Protein AF-A0AA42B384-F1 (afdb_monomer)

Solvent-accessible surface area (backbone atoms only — not comparable to full-atom values): 7802 Å² total; per-residue (Å²): 132,89,80,78,49,70,68,57,54,50,51,51,51,52,53,53,52,52,53,55,55,55,72,36,44,43,78,46,50,62,79,40,81,42,36,50,26,39,41,25,43,37,33,40,35,36,50,30,34,41,25,42,37,33,38,41,43,40,38,36,38,25,44,34,32,41,25,56,30,37,37,37,26,43,36,33,41,26,48,33,37,37,42,28,41,39,36,43,27,48,31,35,37,39,28,42,37,34,42,25,49,33,34,38,39,28,43,36,35,41,26,49,33,36,37,38,29,42,38,34,40,22,52,31,36,37,38,29,43,34,35,40,25,61,24,30,43,36,28,43,39,37,40,38,30,44,34,32,48,24,48,37,30,40,44,41,66,40,37,67,22,29,47,28,42,20,82,53,96,54,45,47,56,61,68,46,70,65,134

Organism: Papaver nudicaule (NCBI:txid74823)

pLDDT: mean 90.46, std 9.87, range [50.09, 98.69]

Nearest PDB structures (foldseek):
  3d8v-assembly1_A  TM=2.136E-01  e=5.813E+00  Mycobacterium tuberculosis

Radius of gyration: 25.22 Å; Cα contacts (8 Å, |Δi|>4): 598; chains: 1; bounding box: 53×48×78 Å

Secondary structure (DSSP, 8-state):
-----HHHHHHHHHHHHHHHHHHH--BS-SEEEEES-BS-SEEEEEEEES-SEEEEEEEES-SEEEEEEEES-SEEEEEEEES-SEEEEEEEES-SEEEEEEEES-SEEEEEEEES-SEEEEEEEES-SEEEESSEES-SEEEESSEES-SEEESSS-BSEEEEEESS--SEEEEEE--

Foldseek 3Di:
DDDDDPVNVVVVVVVVVVVVVVVQEAEEDADEEHECYEEYADYEYENYEEYAHYEEEEYEEYAEYEYQEYEEYAEYEHQEYEEYAHYEYQEYEEYADYEYQEYEEYAEYEHQEYEEYAEYEHQEYEEYADYEYQDYEEYEHYEHENYEHYEPYEEYNYADYENYEYCDPDHYHHYDHDD

Sequence (179 aa):
MAKISILSAIIFLVVSLIVVDAVNRNTGGVNVVSADNTGGVNVLGFGNTGGVNVNGFGNTGGVNALSNGNTGGVNALSNGNTGGVNVLSNGNTGGVNALSNGNTGGVNALSNGNTGGVNALSNGNTGGVNALSNGNTGGVNVLGNGNTGGVNVLGNGNTGDVNVLSDNKNGGVHVLGLP

Mean predicted aligned error: 7.96 Å

Structure (mmCIF, N/CA/C/O backbone):
data_AF-A0AA42B384-F1
#
_entry.id   AF-A0AA42B384-F1
#
loop_
_atom_site.group_PDB
_atom_site.id
_atom_site.type_symbol
_atom_site.label_atom_id
_atom_site.label_alt_id
_atom_site.label_comp_id
_atom_site.label_asym_id
_atom_site.label_entity_id
_atom_site.label_seq_id
_atom_site.pdbx_PDB_ins_code
_atom_site.Cartn_x
_atom_site.Cartn_y
_atom_site.Cartn_z
_atom_site.occupancy
_atom_site.B_iso_or_equiv
_atom_site.auth_seq_id
_atom_site.auth_comp_id
_atom_site.auth_asym_id
_atom_site.auth_atom_id
_atom_site.pdbx_PDB_model_num
ATOM 1 N N . MET A 1 1 ? 27.857 33.045 -41.832 1.00 50.09 1 MET A N 1
ATOM 2 C CA . MET A 1 1 ? 27.174 32.567 -40.608 1.00 50.09 1 MET A CA 1
ATOM 3 C C . MET A 1 1 ? 25.951 31.774 -41.031 1.00 50.09 1 MET A C 1
ATOM 5 O O . MET A 1 1 ? 25.083 32.345 -41.681 1.00 50.09 1 MET A O 1
ATOM 9 N N . ALA A 1 2 ? 25.910 30.470 -40.758 1.00 61.22 2 ALA A N 1
ATOM 10 C CA . ALA A 1 2 ? 24.745 29.651 -41.082 1.00 61.22 2 ALA A CA 1
ATOM 11 C C . ALA A 1 2 ? 23.560 30.089 -40.204 1.00 61.22 2 ALA A C 1
ATOM 13 O O . ALA A 1 2 ? 23.655 30.051 -38.979 1.00 61.22 2 ALA A O 1
ATOM 14 N N . LYS A 1 3 ? 22.463 30.548 -40.817 1.00 71.56 3 LYS A N 1
ATOM 15 C CA . LYS A 1 3 ? 21.221 30.836 -40.092 1.00 71.56 3 LYS A CA 1
ATOM 16 C C . LYS A 1 3 ? 20.519 29.508 -39.822 1.00 71.56 3 LYS A C 1
ATOM 18 O O . LYS A 1 3 ? 19.930 28.930 -40.730 1.00 71.56 3 LYS A O 1
ATOM 23 N N . ILE A 1 4 ? 20.595 29.019 -38.587 1.00 80.44 4 ILE A N 1
ATOM 24 C CA . ILE A 1 4 ? 19.732 27.926 -38.136 1.00 80.44 4 ILE A CA 1
ATOM 25 C C . ILE A 1 4 ? 18.297 28.459 -38.134 1.00 80.44 4 ILE A C 1
ATOM 27 O O . ILE A 1 4 ? 17.988 29.436 -37.453 1.00 80.44 4 ILE A O 1
ATOM 31 N N . SER A 1 5 ? 17.432 27.845 -38.942 1.00 89.69 5 SER A N 1
ATOM 32 C CA . SER A 1 5 ? 15.993 28.108 -38.887 1.00 89.69 5 SER A CA 1
ATOM 33 C C . SER A 1 5 ? 15.455 27.672 -37.526 1.00 89.69 5 SER A C 1
ATOM 35 O O . SER A 1 5 ? 15.831 26.610 -37.030 1.00 89.69 5 SER A O 1
ATOM 37 N N . ILE A 1 6 ? 14.534 28.453 -36.957 1.00 89.56 6 ILE A N 1
ATOM 38 C CA . ILE A 1 6 ? 13.823 28.115 -35.713 1.00 89.56 6 ILE A CA 1
ATOM 39 C C . ILE A 1 6 ? 13.232 26.698 -35.795 1.00 89.56 6 ILE A C 1
ATOM 41 O O . ILE A 1 6 ? 13.326 25.938 -34.838 1.00 89.56 6 ILE A O 1
ATOM 45 N N . LEU A 1 7 ? 12.717 26.299 -36.965 1.00 90.12 7 LEU A N 1
ATOM 46 C CA . LEU A 1 7 ? 12.172 24.958 -37.181 1.00 90.12 7 LEU A CA 1
ATOM 47 C C . LEU A 1 7 ? 13.239 23.859 -37.042 1.00 90.12 7 LEU A C 1
ATOM 49 O O . LEU A 1 7 ? 12.976 22.821 -36.448 1.00 90.12 7 LEU A O 1
ATOM 53 N N . SER A 1 8 ? 14.455 24.100 -37.540 1.00 90.50 8 SER A N 1
ATOM 54 C CA . SER A 1 8 ? 15.575 23.157 -37.420 1.00 90.50 8 SER A CA 1
ATOM 55 C C . SER A 1 8 ? 16.048 23.025 -35.967 1.00 90.50 8 SER A C 1
ATOM 57 O O . SER A 1 8 ? 16.273 21.913 -35.496 1.00 90.50 8 SER A O 1
ATOM 59 N N . ALA A 1 9 ? 16.102 24.135 -35.220 1.00 90.81 9 ALA A N 1
ATOM 60 C CA . ALA A 1 9 ? 16.426 24.111 -33.793 1.00 90.81 9 ALA A CA 1
ATOM 61 C C . ALA A 1 9 ? 15.382 23.336 -32.970 1.00 90.81 9 ALA A C 1
ATOM 63 O O . ALA A 1 9 ? 15.751 22.544 -32.105 1.00 90.81 9 ALA A O 1
ATOM 64 N N . ILE A 1 10 ? 14.089 23.519 -33.267 1.00 93.19 10 ILE A N 1
ATOM 65 C CA . ILE A 1 10 ? 13.000 22.787 -32.605 1.00 93.19 10 ILE A CA 1
ATOM 66 C C . ILE A 1 10 ? 13.081 21.290 -32.918 1.00 93.19 10 ILE A C 1
ATOM 68 O O . ILE A 1 10 ? 12.996 20.480 -32.002 1.00 93.19 10 ILE A O 1
ATOM 72 N N . ILE A 1 11 ? 13.286 20.907 -34.183 1.00 93.06 11 ILE A N 1
ATOM 73 C CA . ILE A 1 11 ? 13.415 19.492 -34.566 1.00 93.06 11 ILE A CA 1
ATOM 74 C C . ILE A 1 11 ? 14.607 18.852 -33.853 1.00 93.06 11 ILE A C 1
ATOM 76 O O . ILE A 1 11 ? 14.471 17.763 -33.302 1.00 93.06 11 ILE A O 1
ATOM 80 N N . PHE A 1 12 ? 15.755 19.532 -33.817 1.00 92.69 12 PHE A N 1
ATOM 81 C CA . PHE A 1 12 ? 16.942 19.018 -33.140 1.00 92.69 12 PHE A CA 1
ATOM 82 C C . PHE A 1 12 ? 16.696 18.829 -31.640 1.00 92.69 12 PHE A C 1
ATOM 84 O O . PHE A 1 12 ? 16.993 17.765 -31.107 1.00 92.69 12 PHE A O 1
ATOM 91 N N . LEU A 1 13 ? 16.076 19.815 -30.982 1.00 92.81 13 LEU A N 1
ATOM 92 C CA . LEU A 1 13 ? 15.679 19.723 -29.578 1.00 92.81 13 LEU A CA 1
ATOM 93 C C . LEU A 1 13 ? 14.767 18.509 -29.340 1.00 92.81 13 LEU A C 1
ATOM 95 O O . LEU A 1 13 ? 15.045 17.696 -28.465 1.00 92.81 13 LEU A O 1
A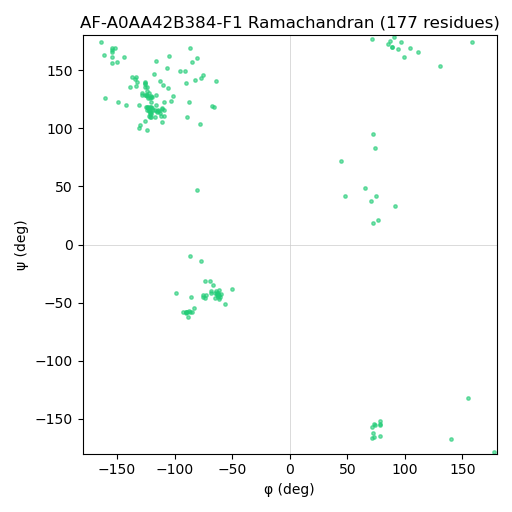TOM 99 N N . VAL A 1 14 ? 13.706 18.356 -30.138 1.00 93.00 14 VAL A N 1
ATOM 100 C CA . VAL A 1 14 ? 12.737 17.260 -29.992 1.00 93.00 14 VAL A CA 1
ATOM 101 C C . VAL A 1 14 ? 13.406 15.899 -30.182 1.00 93.00 14 VAL A C 1
ATOM 103 O O . VAL A 1 14 ? 13.218 15.009 -29.356 1.00 93.00 14 VAL A O 1
ATOM 106 N N . VAL A 1 15 ? 14.224 15.735 -31.225 1.00 90.00 15 VAL A N 1
ATOM 107 C CA . VAL A 1 15 ? 14.948 14.480 -31.478 1.00 90.00 15 VAL A CA 1
ATOM 108 C C . VAL A 1 15 ? 15.926 14.181 -30.343 1.00 90.00 15 VAL A C 1
ATOM 110 O O . VAL A 1 15 ? 15.978 13.047 -29.873 1.00 90.00 15 VAL A O 1
ATOM 113 N N . SER A 1 16 ? 16.657 15.186 -29.851 1.00 86.50 16 SER A N 1
ATOM 114 C CA . SER A 1 16 ? 17.543 15.025 -28.698 1.00 86.50 16 SER A CA 1
ATOM 115 C C . SER A 1 16 ? 16.789 14.578 -27.443 1.00 86.50 16 SER A C 1
ATOM 117 O O . SER A 1 16 ? 17.266 13.674 -26.763 1.00 86.50 16 SER A O 1
ATOM 119 N N . LEU A 1 17 ? 15.605 15.134 -27.153 1.00 83.50 17 LEU A N 1
ATOM 120 C CA . LEU A 1 17 ? 14.786 14.677 -26.023 1.00 83.50 17 LEU A CA 1
ATOM 121 C C . LEU A 1 17 ? 14.322 13.223 -26.190 1.00 83.50 17 LEU A C 1
ATOM 123 O O . LEU A 1 17 ? 14.411 12.450 -25.240 1.00 83.50 17 LEU A O 1
ATOM 127 N N . ILE A 1 18 ? 13.865 12.837 -27.385 1.00 80.50 18 ILE A N 1
ATOM 128 C CA . ILE A 1 18 ? 13.393 11.468 -27.662 1.00 80.50 18 ILE A CA 1
ATOM 129 C C . ILE A 1 18 ? 14.522 10.448 -27.476 1.00 80.50 18 ILE A C 1
ATOM 131 O O . ILE A 1 18 ? 14.317 9.397 -26.874 1.00 80.50 18 ILE A O 1
ATOM 135 N N . VAL A 1 19 ? 15.722 10.750 -27.975 1.00 78.06 19 VAL A N 1
ATOM 136 C CA . VAL A 1 19 ? 16.875 9.847 -27.844 1.00 78.06 19 VAL A CA 1
ATOM 137 C C . VAL A 1 19 ? 17.281 9.685 -26.379 1.00 78.06 19 VAL A C 1
ATOM 139 O O . VAL A 1 19 ? 17.557 8.568 -25.950 1.00 78.06 19 VAL A O 1
ATOM 142 N N . VAL A 1 20 ? 17.279 10.769 -25.596 1.00 75.06 20 VAL A N 1
ATOM 143 C CA . VAL A 1 20 ? 17.571 10.708 -24.154 1.00 75.06 20 VAL A CA 1
ATOM 144 C C . VAL A 1 20 ? 16.550 9.836 -23.415 1.00 75.06 20 VAL A C 1
ATOM 146 O O . VAL A 1 20 ? 16.940 8.999 -22.605 1.00 75.06 20 VAL A O 1
ATOM 149 N N . ASP A 1 21 ? 15.261 9.980 -23.721 1.00 70.94 21 ASP A N 1
ATOM 150 C CA . ASP A 1 21 ? 14.191 9.172 -23.124 1.00 70.94 21 ASP A CA 1
ATOM 151 C C . ASP A 1 21 ? 14.328 7.672 -23.457 1.00 70.94 21 ASP A C 1
ATOM 153 O O . ASP A 1 21 ? 14.210 6.818 -22.577 1.00 70.94 21 ASP A O 1
ATOM 157 N N . ALA A 1 22 ? 14.679 7.343 -24.705 1.00 65.75 22 ALA A N 1
ATOM 158 C CA . ALA A 1 22 ? 14.879 5.962 -25.146 1.00 65.75 22 ALA A CA 1
ATOM 159 C C . ALA A 1 22 ? 16.094 5.281 -24.493 1.00 65.75 22 ALA A C 1
ATOM 161 O O . ALA A 1 22 ? 16.040 4.087 -24.214 1.00 65.75 22 ALA A O 1
ATOM 162 N N . VAL A 1 23 ? 17.177 6.019 -24.227 1.00 69.69 23 VAL A N 1
ATOM 163 C CA . VAL A 1 23 ? 18.365 5.483 -23.534 1.00 69.69 23 VAL A CA 1
ATOM 164 C C . VAL A 1 23 ? 18.068 5.184 -22.065 1.00 69.69 23 VAL A C 1
ATOM 166 O O . VAL A 1 23 ? 18.637 4.252 -21.502 1.00 69.69 23 VAL A O 1
ATOM 169 N N . ASN A 1 24 ? 17.163 5.945 -21.450 1.00 70.00 24 ASN A N 1
ATOM 170 C CA . ASN A 1 24 ? 16.792 5.719 -20.061 1.00 70.00 24 ASN A CA 1
ATOM 171 C C . ASN A 1 24 ? 15.923 4.467 -19.895 1.00 70.00 24 ASN A C 1
ATOM 173 O O . ASN A 1 24 ? 16.058 3.804 -18.878 1.00 70.00 24 ASN A O 1
ATOM 177 N N . ARG A 1 25 ? 15.091 4.078 -20.867 1.00 71.31 25 ARG A N 1
ATOM 178 C CA . ARG A 1 25 ? 14.188 2.920 -20.738 1.00 71.31 25 ARG A CA 1
ATOM 179 C C . ARG A 1 25 ? 14.843 1.601 -21.152 1.00 71.31 25 ARG A C 1
ATOM 181 O O . ARG A 1 25 ? 15.188 1.422 -22.314 1.00 71.31 25 ARG A O 1
ATOM 188 N N . ASN A 1 26 ? 14.882 0.613 -20.253 1.00 76.38 26 ASN A N 1
ATOM 189 C CA . ASN A 1 26 ? 15.184 -0.778 -20.627 1.00 76.38 26 ASN A CA 1
ATOM 190 C C . ASN A 1 26 ? 13.955 -1.681 -20.503 1.00 76.38 26 ASN A C 1
ATOM 192 O O . ASN A 1 26 ? 13.217 -1.619 -19.521 1.00 76.38 26 ASN A O 1
ATOM 196 N N . THR A 1 27 ? 13.761 -2.554 -21.495 1.00 80.44 27 THR A N 1
ATOM 197 C CA . THR A 1 27 ? 12.722 -3.596 -21.481 1.00 80.44 27 THR A CA 1
ATOM 198 C C . THR A 1 27 ? 13.386 -4.963 -21.367 1.00 80.44 27 THR A C 1
ATOM 200 O O . THR A 1 27 ? 13.963 -5.463 -22.332 1.00 80.44 27 THR A O 1
ATOM 203 N N . GLY A 1 28 ? 13.310 -5.576 -20.187 1.00 70.75 28 GLY A N 1
ATOM 204 C CA . GLY A 1 28 ? 14.025 -6.816 -19.890 1.00 70.75 28 GLY A CA 1
ATOM 205 C C . GLY A 1 28 ? 15.543 -6.632 -19.737 1.00 70.75 28 GLY A C 1
ATOM 206 O O . GLY A 1 28 ? 16.087 -5.541 -19.867 1.00 70.75 28 GLY A O 1
ATOM 207 N N . GLY A 1 29 ? 16.229 -7.724 -19.398 1.00 84.56 29 GLY A N 1
ATOM 208 C CA . GLY A 1 29 ? 17.666 -7.735 -19.107 1.00 84.56 29 GLY A CA 1
ATOM 209 C C . GLY A 1 29 ? 17.981 -8.447 -17.794 1.00 84.56 29 GLY A C 1
ATOM 210 O O . GLY A 1 29 ? 17.138 -8.551 -16.905 1.00 84.56 29 GLY A O 1
ATOM 211 N N . VAL A 1 30 ? 19.191 -8.995 -17.679 1.00 89.06 30 VAL A N 1
ATOM 212 C CA . VAL A 1 30 ? 19.587 -9.748 -16.477 1.00 89.06 30 VAL A CA 1
ATOM 213 C C . VAL A 1 30 ? 20.123 -8.820 -15.393 1.00 89.06 30 VAL A C 1
ATOM 215 O O . VAL A 1 30 ? 19.710 -8.950 -14.251 1.00 89.06 30 VAL A O 1
ATOM 218 N N . ASN A 1 31 ? 20.994 -7.875 -15.749 1.00 89.75 31 ASN A N 1
ATOM 219 C CA . ASN A 1 31 ? 21.583 -6.902 -14.831 1.00 89.75 31 ASN A CA 1
ATOM 220 C C . ASN A 1 31 ? 21.429 -5.515 -15.447 1.00 89.75 31 ASN A C 1
ATOM 222 O O . ASN A 1 31 ? 22.167 -5.159 -16.365 1.00 89.75 31 ASN A O 1
ATOM 226 N N . VAL A 1 32 ? 20.434 -4.774 -14.980 1.00 87.19 32 VAL A N 1
ATOM 227 C CA . VAL A 1 32 ? 20.042 -3.487 -15.551 1.00 87.19 32 VAL A CA 1
ATOM 228 C C . VAL A 1 32 ? 20.277 -2.397 -14.519 1.00 87.19 32 VAL A C 1
ATOM 230 O O . VAL A 1 32 ? 19.819 -2.509 -13.383 1.00 87.19 32 VAL A O 1
ATOM 233 N N . VAL A 1 33 ? 20.983 -1.342 -14.925 1.00 88.62 33 VAL A N 1
ATOM 234 C CA . VAL A 1 33 ? 21.170 -0.123 -14.132 1.00 88.62 33 VAL A CA 1
ATOM 235 C C . VAL A 1 33 ? 20.681 1.050 -14.970 1.00 88.62 33 VAL A C 1
ATOM 237 O O . VAL A 1 33 ? 21.387 1.494 -15.871 1.00 88.62 33 VAL A O 1
ATOM 240 N N . SER A 1 34 ? 19.450 1.497 -14.726 1.00 83.94 34 SER A N 1
ATOM 241 C CA . SER A 1 34 ? 18.809 2.564 -15.508 1.00 83.94 34 SER A CA 1
ATOM 242 C C . SER A 1 34 ? 17.588 3.138 -14.793 1.00 83.94 34 SER A C 1
ATOM 244 O O . SER A 1 34 ? 17.170 2.606 -13.769 1.00 83.94 34 SER A O 1
ATOM 246 N N . ALA A 1 35 ? 16.986 4.193 -15.332 1.00 87.50 35 ALA A N 1
ATOM 247 C CA . ALA A 1 35 ? 15.656 4.644 -14.921 1.00 87.50 35 ALA A CA 1
ATOM 248 C C . ALA A 1 35 ? 14.547 3.903 -15.697 1.00 87.50 35 ALA A C 1
ATOM 250 O O . ALA A 1 35 ? 14.827 3.188 -16.647 1.00 87.50 35 ALA A O 1
ATOM 251 N N . ASP A 1 36 ? 13.292 4.044 -15.280 1.00 88.88 36 ASP A N 1
ATOM 252 C CA . ASP A 1 36 ? 12.087 3.691 -16.041 1.00 88.88 36 ASP A CA 1
ATOM 253 C C . ASP A 1 36 ? 12.112 2.294 -16.695 1.00 88.88 36 ASP A C 1
ATOM 255 O O . ASP A 1 36 ? 11.713 2.103 -17.850 1.00 88.88 36 ASP A O 1
ATOM 259 N N . ASN A 1 37 ? 12.609 1.297 -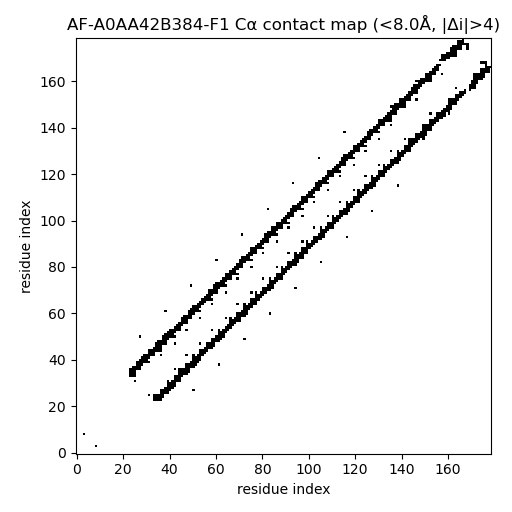15.959 1.00 87.69 37 ASN A N 1
ATOM 260 C CA . ASN A 1 37 ? 12.757 -0.064 -16.469 1.00 87.69 37 ASN A CA 1
ATOM 261 C C . ASN A 1 37 ? 11.418 -0.802 -16.493 1.00 87.69 37 ASN A C 1
ATOM 263 O O . ASN A 1 37 ? 10.617 -0.689 -15.567 1.00 87.69 37 ASN A O 1
ATOM 267 N N . THR A 1 38 ? 11.209 -1.633 -17.513 1.00 91.38 38 THR A N 1
ATOM 268 C CA . THR A 1 38 ? 10.079 -2.566 -17.596 1.00 91.38 38 THR A CA 1
ATOM 269 C C . THR A 1 38 ? 10.591 -4.007 -17.611 1.00 91.38 38 THR A C 1
ATOM 271 O O . THR A 1 38 ? 11.173 -4.469 -18.593 1.00 91.38 38 THR A O 1
ATOM 274 N N . GLY A 1 39 ? 10.359 -4.745 -16.526 1.00 88.06 39 GLY A N 1
ATOM 275 C CA . GLY A 1 39 ? 10.830 -6.118 -16.346 1.00 88.06 39 GLY A CA 1
ATOM 276 C C . GLY A 1 39 ? 12.335 -6.226 -16.073 1.00 88.06 39 GLY A C 1
ATOM 277 O O . GLY A 1 39 ? 12.998 -5.249 -15.748 1.00 88.06 39 GLY A O 1
ATOM 278 N N . GLY A 1 40 ? 12.870 -7.442 -16.200 1.00 90.19 40 GLY A N 1
ATOM 279 C CA . GLY A 1 40 ? 14.275 -7.763 -15.922 1.00 90.19 40 GLY A CA 1
ATOM 280 C C . GLY A 1 40 ? 14.466 -8.654 -14.692 1.00 90.19 40 GLY A C 1
ATOM 281 O O . GLY A 1 40 ? 13.540 -8.867 -13.909 1.00 90.19 40 GLY A O 1
ATOM 282 N N . VAL A 1 41 ? 15.658 -9.232 -14.546 1.00 92.75 41 VAL A N 1
ATOM 283 C CA . VAL A 1 41 ? 15.967 -10.144 -13.432 1.00 92.75 41 VAL A CA 1
ATOM 284 C C . VAL A 1 41 ? 16.519 -9.372 -12.241 1.00 92.75 41 VAL A C 1
ATOM 286 O O . VAL A 1 41 ? 15.912 -9.420 -11.181 1.00 92.75 41 VAL A O 1
ATOM 289 N N . ASN A 1 42 ? 17.616 -8.634 -12.413 1.00 92.38 42 ASN A N 1
ATOM 290 C CA . ASN A 1 42 ? 18.207 -7.774 -11.391 1.00 92.38 42 ASN A CA 1
ATOM 291 C C . ASN A 1 42 ? 18.224 -6.339 -11.910 1.00 92.38 42 ASN A C 1
ATOM 293 O O . ASN A 1 42 ? 18.968 -6.010 -12.836 1.00 92.38 42 ASN A O 1
ATOM 297 N N . VAL A 1 43 ? 17.387 -5.495 -11.322 1.00 92.44 43 VAL A N 1
ATOM 298 C CA . VAL A 1 43 ? 17.177 -4.120 -11.769 1.00 92.44 43 VAL A CA 1
ATOM 299 C C . VAL A 1 43 ? 17.523 -3.169 -10.633 1.00 92.44 43 VAL A C 1
ATOM 301 O O . VAL A 1 43 ? 17.004 -3.298 -9.526 1.00 92.44 43 VAL A O 1
ATOM 304 N N . LEU A 1 44 ? 18.399 -2.213 -10.921 1.00 91.75 44 LEU A N 1
ATOM 305 C CA . LEU A 1 44 ? 18.787 -1.120 -10.038 1.00 91.75 44 LEU A CA 1
ATOM 306 C C . LEU A 1 44 ? 18.407 0.198 -10.710 1.00 91.75 44 LEU A C 1
ATOM 308 O O . LEU A 1 44 ? 18.929 0.518 -11.777 1.00 91.75 44 LEU A O 1
ATOM 312 N N . GLY A 1 45 ? 17.481 0.953 -10.120 1.00 88.94 45 GLY A N 1
ATOM 313 C CA . GLY A 1 45 ? 16.903 2.077 -10.851 1.00 88.94 45 GLY A CA 1
ATOM 314 C C . GLY A 1 45 ? 15.814 2.870 -10.153 1.00 88.94 45 GLY A C 1
ATOM 315 O O . GLY A 1 45 ? 15.409 2.579 -9.033 1.00 88.94 45 GLY A O 1
ATOM 316 N N . PHE A 1 46 ? 15.295 3.861 -10.861 1.00 89.44 46 PHE A N 1
ATOM 317 C CA . PHE A 1 46 ? 14.167 4.687 -10.431 1.00 89.44 46 PHE A CA 1
ATOM 318 C C . PHE A 1 46 ? 12.979 4.394 -11.345 1.00 89.44 46 PHE A C 1
ATOM 320 O O . PHE A 1 46 ? 13.190 4.234 -12.541 1.00 89.44 46 PHE A O 1
ATOM 327 N N . GLY A 1 47 ? 11.755 4.334 -10.818 1.00 89.12 47 GLY A N 1
ATOM 328 C CA . GLY A 1 47 ? 10.554 4.198 -11.653 1.00 89.12 47 GLY A CA 1
ATOM 329 C C . GLY A 1 47 ? 10.400 2.829 -12.325 1.00 89.12 47 GLY A C 1
ATOM 330 O O . GLY A 1 47 ? 9.973 2.742 -13.473 1.00 89.12 47 GLY A O 1
ATOM 331 N N . ASN A 1 48 ? 10.763 1.741 -11.646 1.00 92.00 48 ASN A N 1
ATOM 332 C CA . ASN A 1 48 ? 10.755 0.410 -12.259 1.00 92.00 48 ASN A CA 1
ATOM 333 C C . ASN A 1 48 ? 9.353 -0.218 -12.248 1.00 92.00 48 ASN A C 1
ATOM 335 O O . ASN A 1 48 ? 8.633 -0.142 -11.252 1.00 92.00 48 ASN A O 1
ATOM 339 N N . THR A 1 49 ? 8.991 -0.916 -13.323 1.00 93.81 49 THR A N 1
ATOM 340 C CA . THR A 1 49 ? 7.740 -1.675 -13.447 1.00 93.81 49 THR A CA 1
ATOM 341 C C . THR A 1 49 ? 8.028 -3.155 -13.699 1.00 93.81 49 THR A C 1
ATOM 343 O O . THR A 1 49 ? 8.595 -3.526 -14.723 1.00 93.81 49 THR A O 1
ATOM 346 N N . GLY A 1 50 ? 7.595 -4.030 -12.793 1.00 90.81 50 GLY A N 1
ATOM 347 C CA . GLY A 1 50 ? 7.824 -5.472 -12.865 1.00 90.81 50 GLY A CA 1
ATOM 348 C C . GLY A 1 50 ? 9.278 -5.875 -12.601 1.00 90.81 50 GLY A C 1
ATOM 349 O O . GLY A 1 50 ? 10.082 -5.085 -12.125 1.00 90.81 50 GLY A O 1
ATOM 350 N N . GLY A 1 51 ? 9.611 -7.127 -12.917 1.00 92.44 51 GLY A N 1
ATOM 351 C CA . GLY A 1 51 ? 10.943 -7.704 -12.707 1.00 92.44 51 GLY A CA 1
ATOM 352 C C . GLY A 1 51 ? 11.018 -8.669 -11.522 1.00 92.44 51 GLY A C 1
ATOM 353 O O . GLY A 1 51 ? 10.071 -8.805 -10.745 1.00 92.44 51 GLY A O 1
ATOM 354 N N . VAL A 1 52 ? 12.127 -9.402 -11.415 1.00 95.94 52 VAL A N 1
ATOM 355 C CA . VAL A 1 52 ? 12.302 -10.427 -10.371 1.00 95.94 52 VAL A CA 1
ATOM 356 C C . VAL A 1 52 ? 12.873 -9.813 -9.095 1.00 95.94 52 VAL A C 1
ATOM 358 O O . VAL A 1 52 ? 12.232 -9.892 -8.056 1.00 95.94 52 VAL A O 1
ATOM 361 N N . ASN A 1 53 ? 14.036 -9.169 -9.174 1.00 95.50 53 ASN A N 1
ATOM 362 C CA . ASN A 1 53 ? 14.703 -8.486 -8.070 1.00 95.50 53 ASN A CA 1
ATOM 363 C C . ASN A 1 53 ? 14.901 -7.019 -8.447 1.00 95.50 53 ASN A C 1
ATOM 365 O O . ASN A 1 53 ? 15.711 -6.695 -9.317 1.00 95.50 53 ASN A O 1
ATOM 369 N N . VAL A 1 54 ? 14.161 -6.134 -7.792 1.00 94.81 54 VAL A N 1
ATOM 370 C CA . VAL A 1 54 ? 14.138 -4.709 -8.112 1.00 94.81 54 VAL A CA 1
ATOM 371 C C . VAL A 1 54 ? 14.577 -3.916 -6.894 1.00 94.81 54 VAL A C 1
ATOM 373 O O . VAL A 1 54 ? 13.972 -4.014 -5.828 1.00 94.81 54 VAL A O 1
ATOM 376 N N . ASN A 1 55 ? 15.621 -3.112 -7.052 1.00 94.44 55 ASN A N 1
ATOM 377 C CA . ASN A 1 55 ? 16.109 -2.206 -6.024 1.00 94.44 55 ASN A CA 1
ATOM 378 C C . ASN A 1 55 ? 16.087 -0.764 -6.538 1.00 94.44 55 ASN A C 1
ATOM 380 O O . ASN A 1 55 ? 16.679 -0.455 -7.572 1.00 94.44 55 ASN A O 1
ATOM 384 N N . GLY A 1 56 ? 15.440 0.128 -5.793 1.00 90.19 56 GLY A N 1
ATOM 385 C CA . GLY A 1 56 ? 15.636 1.560 -5.972 1.00 90.19 56 GLY A CA 1
ATOM 386 C C . GLY A 1 56 ? 14.458 2.404 -5.519 1.00 90.19 56 GLY A C 1
ATOM 387 O O . GLY A 1 56 ? 13.987 2.257 -4.397 1.00 90.19 56 GLY A O 1
ATOM 388 N N . PHE A 1 57 ? 14.005 3.355 -6.329 1.00 90.19 57 PHE A N 1
ATOM 389 C CA . PHE A 1 57 ? 13.038 4.357 -5.869 1.00 90.19 57 PHE A CA 1
ATOM 390 C C . PHE A 1 57 ? 11.800 4.378 -6.752 1.00 90.19 57 PHE A C 1
ATOM 392 O O . PHE A 1 57 ? 11.885 4.714 -7.930 1.00 90.19 57 PHE A O 1
ATOM 399 N N . GLY A 1 58 ? 10.648 4.075 -6.152 1.00 88.06 58 GLY A N 1
ATOM 400 C CA . GLY A 1 58 ? 9.381 4.014 -6.871 1.00 88.06 58 GLY A CA 1
ATOM 401 C C . GLY A 1 58 ? 9.329 2.779 -7.760 1.00 88.06 58 GLY A C 1
ATOM 402 O O . GLY A 1 58 ? 9.809 2.804 -8.888 1.00 88.06 58 GLY A O 1
ATOM 403 N N . ASN A 1 59 ? 8.737 1.707 -7.243 1.00 92.88 59 ASN A N 1
ATOM 404 C CA . ASN A 1 59 ? 8.546 0.465 -7.981 1.00 92.88 59 ASN A CA 1
ATOM 405 C C . ASN A 1 59 ? 7.054 0.147 -8.129 1.00 92.88 59 ASN A C 1
ATOM 407 O O . ASN A 1 59 ? 6.252 0.440 -7.241 1.00 92.88 59 ASN A O 1
ATOM 411 N N . THR A 1 60 ? 6.686 -0.472 -9.247 1.00 95.75 60 THR A N 1
ATOM 412 C CA . THR A 1 60 ? 5.342 -1.006 -9.487 1.00 95.75 60 THR A CA 1
ATOM 413 C C . THR A 1 60 ? 5.435 -2.486 -9.836 1.00 95.75 60 THR A C 1
ATOM 415 O O . THR A 1 60 ? 5.973 -2.856 -10.875 1.00 95.75 60 THR A O 1
ATOM 418 N N . GLY A 1 61 ? 4.881 -3.353 -8.997 1.00 91.12 61 GLY A N 1
ATOM 419 C CA . GLY A 1 61 ? 4.892 -4.798 -9.187 1.00 91.12 61 GLY A CA 1
ATOM 420 C C . GLY A 1 61 ? 6.250 -5.445 -8.906 1.00 91.12 61 GLY A C 1
ATOM 421 O O . GLY A 1 61 ? 7.064 -4.937 -8.144 1.00 91.12 61 GLY A O 1
ATOM 422 N N . GLY A 1 62 ? 6.473 -6.601 -9.529 1.00 92.50 62 GLY A N 1
ATOM 423 C CA . GLY A 1 62 ? 7.686 -7.400 -9.364 1.00 92.50 62 GLY A CA 1
ATOM 424 C C . GLY A 1 62 ? 7.578 -8.487 -8.293 1.00 92.50 62 GLY A C 1
ATOM 425 O O . GLY A 1 62 ? 6.607 -8.556 -7.535 1.00 92.50 62 GLY A O 1
ATOM 426 N N . VAL A 1 63 ? 8.559 -9.391 -8.278 1.00 97.38 63 VAL A N 1
ATOM 427 C CA . VAL A 1 63 ? 8.585 -10.515 -7.329 1.00 97.38 63 VAL A CA 1
ATOM 428 C C . VAL A 1 63 ? 9.176 -10.071 -5.994 1.00 97.38 63 VAL A C 1
ATOM 430 O O . VAL A 1 63 ? 8.511 -10.197 -4.973 1.00 97.38 63 VAL A O 1
ATOM 433 N N . ASN A 1 64 ? 10.381 -9.506 -6.005 1.00 97.31 64 ASN A N 1
ATOM 434 C CA . ASN A 1 64 ? 11.064 -8.961 -4.839 1.00 97.31 64 ASN A CA 1
ATOM 435 C C . ASN A 1 64 ? 11.415 -7.495 -5.103 1.00 97.31 64 ASN A C 1
ATOM 437 O O . ASN A 1 64 ? 12.204 -7.198 -6.002 1.00 97.31 64 ASN A O 1
ATOM 441 N N . ALA A 1 65 ? 10.855 -6.587 -4.309 1.00 96.19 65 ALA A N 1
ATOM 442 C CA . ALA A 1 65 ? 11.096 -5.155 -4.419 1.00 96.19 65 ALA A CA 1
ATOM 443 C C . ALA A 1 65 ? 11.685 -4.597 -3.118 1.00 96.19 65 ALA A C 1
ATOM 445 O O . ALA A 1 65 ? 11.118 -4.777 -2.040 1.00 96.19 65 ALA A O 1
ATOM 446 N N . LEU A 1 66 ? 12.800 -3.877 -3.235 1.00 96.56 66 LEU A N 1
ATOM 447 C CA . LEU A 1 66 ? 13.364 -3.037 -2.184 1.00 96.56 66 LEU A CA 1
ATOM 448 C C . LEU A 1 66 ? 13.317 -1.584 -2.652 1.00 96.56 66 LEU A C 1
ATOM 450 O O . LEU A 1 66 ? 13.974 -1.230 -3.632 1.00 96.56 66 LEU A O 1
ATOM 454 N N . SER A 1 67 ? 12.531 -0.737 -1.985 1.00 94.56 67 SER A N 1
ATOM 455 C CA . SER A 1 67 ? 12.417 0.659 -2.418 1.00 94.56 67 SER A CA 1
ATOM 456 C C . SER A 1 67 ? 11.876 1.634 -1.402 1.00 94.56 67 SER A C 1
ATOM 458 O O . SER A 1 67 ? 11.175 1.251 -0.485 1.00 94.56 67 SER A O 1
ATOM 460 N N . ASN A 1 68 ? 12.077 2.932 -1.619 1.00 95.00 68 ASN A N 1
ATOM 461 C CA . ASN A 1 68 ? 11.405 3.936 -0.793 1.00 95.00 68 ASN A CA 1
ATOM 462 C C . ASN A 1 68 ? 9.865 3.869 -0.910 1.00 95.00 68 ASN A C 1
ATOM 464 O O . ASN A 1 68 ? 9.160 3.994 0.087 1.00 95.00 68 ASN A O 1
ATOM 468 N N . GLY A 1 69 ? 9.347 3.630 -2.117 1.00 95.19 69 GLY A N 1
ATOM 469 C CA . GLY A 1 69 ? 7.916 3.527 -2.393 1.00 95.19 69 GLY A CA 1
ATOM 470 C C . GLY A 1 69 ? 7.622 2.390 -3.362 1.00 95.19 69 GLY A C 1
ATOM 471 O O . GLY A 1 69 ? 8.331 2.261 -4.362 1.00 95.19 69 GLY A O 1
ATOM 472 N N . ASN A 1 70 ? 6.593 1.596 -3.077 1.00 96.88 70 ASN A N 1
ATOM 473 C CA . ASN A 1 70 ? 6.205 0.461 -3.905 1.00 96.88 70 ASN A CA 1
ATOM 474 C C . ASN A 1 70 ? 4.681 0.366 -4.102 1.00 96.88 70 ASN A C 1
ATOM 476 O O . ASN A 1 70 ? 3.899 0.666 -3.199 1.00 96.88 70 ASN A O 1
ATOM 480 N N . THR A 1 71 ? 4.260 -0.059 -5.292 1.00 97.75 71 THR A N 1
ATOM 481 C CA . THR A 1 71 ? 2.860 -0.353 -5.622 1.00 97.75 71 THR A CA 1
ATOM 482 C C . THR A 1 71 ? 2.743 -1.797 -6.102 1.00 97.75 71 THR A C 1
ATOM 484 O O . THR A 1 71 ? 3.197 -2.130 -7.191 1.00 97.75 71 THR A O 1
ATOM 487 N N . GLY A 1 72 ? 2.108 -2.670 -5.324 1.00 93.44 72 GLY A N 1
ATOM 488 C CA . GLY A 1 72 ? 1.890 -4.076 -5.670 1.00 93.44 72 GLY A CA 1
ATOM 489 C C . GLY A 1 72 ? 3.116 -4.973 -5.462 1.00 93.44 72 GLY A C 1
ATOM 490 O O . GLY A 1 72 ? 3.972 -4.701 -4.634 1.00 93.44 72 GLY A O 1
ATOM 491 N N . GLY A 1 73 ? 3.188 -6.076 -6.204 1.00 94.38 73 GLY A N 1
ATOM 492 C CA . GLY A 1 73 ? 4.290 -7.041 -6.114 1.00 94.38 73 GLY A CA 1
ATOM 493 C C . GLY A 1 73 ? 4.077 -8.152 -5.082 1.00 94.38 73 GLY A C 1
ATOM 494 O O . GLY A 1 73 ? 3.113 -8.144 -4.312 1.00 94.38 73 GLY A O 1
ATOM 495 N N . VAL A 1 74 ? 4.951 -9.160 -5.119 1.00 98.12 74 VAL A N 1
ATOM 496 C CA . VAL A 1 74 ? 4.821 -10.350 -4.262 1.00 98.12 74 VAL A CA 1
ATOM 497 C C . VAL A 1 74 ? 5.449 -10.104 -2.894 1.00 98.12 74 VAL A C 1
ATOM 499 O O . VAL A 1 74 ? 4.744 -10.173 -1.895 1.00 98.12 74 VAL A O 1
ATOM 502 N N . ASN A 1 75 ? 6.737 -9.770 -2.846 1.00 98.12 75 ASN A N 1
ATOM 503 C CA . ASN A 1 75 ? 7.465 -9.435 -1.627 1.00 98.12 75 ASN A CA 1
ATOM 504 C C . ASN A 1 75 ? 7.998 -8.004 -1.736 1.00 98.12 75 ASN A C 1
ATOM 506 O O . ASN A 1 75 ? 8.818 -7.711 -2.608 1.00 98.12 75 ASN A O 1
ATOM 510 N N . ALA A 1 76 ? 7.552 -7.121 -0.848 1.00 97.38 76 ALA A N 1
ATOM 511 C CA . ALA A 1 76 ? 7.939 -5.717 -0.853 1.00 97.38 76 ALA A CA 1
ATOM 512 C C . ALA A 1 76 ? 8.534 -5.304 0.494 1.00 97.38 76 ALA A C 1
ATOM 514 O O . ALA A 1 76 ? 7.902 -5.468 1.537 1.00 97.38 76 ALA A O 1
ATOM 515 N N . LEU A 1 77 ? 9.725 -4.710 0.452 1.00 97.88 77 LEU A N 1
ATOM 516 C CA . LEU A 1 77 ? 10.334 -3.995 1.566 1.00 97.88 77 LEU A CA 1
ATOM 517 C C . LEU A 1 77 ? 10.432 -2.514 1.198 1.00 97.88 77 LEU A C 1
ATOM 519 O O . LEU A 1 77 ? 11.132 -2.150 0.249 1.00 97.88 77 LEU A O 1
ATOM 523 N N . SER A 1 78 ? 9.705 -1.654 1.916 1.00 96.81 78 SER A N 1
ATOM 524 C CA . SER A 1 78 ? 9.665 -0.231 1.566 1.00 96.81 78 SER A CA 1
ATOM 525 C C . SER A 1 78 ? 9.341 0.725 2.701 1.00 96.81 78 SER A C 1
ATOM 527 O O . SER A 1 78 ? 8.891 0.312 3.757 1.00 96.81 78 SER A O 1
ATOM 529 N N . ASN A 1 79 ? 9.533 2.030 2.502 1.00 97.62 79 ASN A N 1
ATOM 530 C CA . ASN A 1 79 ? 9.021 3.003 3.469 1.00 97.62 79 ASN A CA 1
ATOM 531 C C . ASN A 1 79 ? 7.501 3.156 3.327 1.00 97.62 79 ASN A C 1
ATOM 533 O O . ASN A 1 79 ? 6.791 3.113 4.329 1.00 97.62 79 ASN A O 1
ATOM 537 N N . GLY A 1 80 ? 6.998 3.280 2.098 1.00 97.50 80 GLY A N 1
ATOM 538 C CA . GLY A 1 80 ? 5.568 3.326 1.798 1.00 97.50 80 GLY A CA 1
ATOM 539 C C . GLY A 1 80 ? 5.168 2.278 0.767 1.00 97.50 80 GLY A C 1
ATOM 540 O O . GLY A 1 80 ? 5.829 2.140 -0.262 1.00 97.50 80 GLY A O 1
ATOM 541 N N . ASN A 1 81 ? 4.062 1.581 1.012 1.00 98.31 81 ASN A N 1
ATOM 542 C CA . ASN A 1 81 ? 3.559 0.568 0.096 1.00 98.31 81 ASN A CA 1
ATOM 543 C C . ASN A 1 81 ? 2.049 0.680 -0.151 1.00 98.31 81 ASN A C 1
ATOM 545 O O . ASN A 1 81 ? 1.279 0.968 0.765 1.00 98.31 81 ASN A O 1
ATOM 549 N N . THR A 1 82 ? 1.632 0.417 -1.389 1.00 98.44 82 THR A N 1
ATOM 550 C CA . THR A 1 82 ? 0.221 0.273 -1.775 1.00 98.44 82 THR A CA 1
ATOM 551 C C . THR A 1 82 ? -0.008 -1.110 -2.385 1.00 98.44 82 THR A C 1
ATOM 553 O O . THR A 1 82 ? 0.498 -1.401 -3.464 1.00 98.44 82 THR A O 1
ATOM 556 N N . GLY A 1 83 ? -0.795 -1.967 -1.735 1.00 96.06 83 GLY A N 1
ATOM 557 C CA . GLY A 1 83 ? -1.133 -3.312 -2.217 1.00 96.06 83 GLY A CA 1
ATOM 558 C C . GLY A 1 83 ? -0.035 -4.359 -1.994 1.00 96.06 83 GLY A C 1
ATOM 559 O O . GLY A 1 83 ? 0.780 -4.240 -1.096 1.00 96.06 83 GLY A O 1
ATOM 560 N N . GLY A 1 84 ? -0.013 -5.414 -2.806 1.00 97.00 84 GLY A N 1
ATOM 561 C CA . GLY A 1 84 ? 0.998 -6.477 -2.719 1.00 97.00 84 GLY A CA 1
ATOM 562 C C . GLY A 1 84 ? 0.639 -7.629 -1.775 1.00 97.00 84 GLY A C 1
ATOM 563 O O . GLY A 1 84 ? -0.366 -7.587 -1.062 1.00 97.00 84 GLY A O 1
ATOM 564 N N . VAL A 1 85 ? 1.426 -8.707 -1.834 1.00 98.56 85 VAL A N 1
ATOM 565 C CA . VAL A 1 85 ? 1.109 -9.960 -1.126 1.00 98.56 85 VAL A CA 1
ATOM 566 C C . VAL A 1 85 ? 1.757 -10.010 0.254 1.00 98.56 85 VAL A C 1
ATOM 568 O O . VAL A 1 85 ? 1.038 -10.119 1.239 1.00 98.56 85 VAL A O 1
ATOM 571 N N . ASN A 1 86 ? 3.082 -9.898 0.338 1.00 98.50 86 ASN A N 1
ATOM 572 C CA . ASN A 1 86 ? 3.843 -9.876 1.585 1.00 98.50 86 ASN A CA 1
ATOM 573 C C . ASN A 1 86 ? 4.613 -8.561 1.677 1.00 98.50 86 ASN A C 1
ATOM 575 O O . ASN A 1 86 ? 5.538 -8.309 0.902 1.00 98.50 86 ASN A O 1
ATOM 579 N N . VAL A 1 87 ? 4.225 -7.721 2.626 1.00 98.44 87 VAL A N 1
ATOM 580 C CA . VAL A 1 87 ? 4.719 -6.352 2.734 1.00 98.44 87 VAL A CA 1
ATOM 581 C C . VAL A 1 87 ? 5.350 -6.138 4.096 1.00 98.44 87 VAL A C 1
ATOM 583 O O . VAL A 1 87 ? 4.727 -6.396 5.125 1.00 98.44 87 VAL A O 1
ATOM 586 N N . LEU A 1 88 ? 6.560 -5.592 4.088 1.00 98.50 88 LEU A N 1
ATOM 587 C CA . LEU A 1 88 ? 7.183 -4.973 5.245 1.00 98.50 88 LEU A CA 1
ATOM 588 C C . LEU A 1 88 ? 7.405 -3.491 4.939 1.00 98.50 88 LEU A C 1
ATOM 590 O O . LEU A 1 88 ? 8.153 -3.152 4.016 1.00 98.50 88 LEU A O 1
ATOM 594 N N . SER A 1 89 ? 6.745 -2.601 5.683 1.00 98.06 89 SER A N 1
ATOM 595 C CA . SER A 1 89 ? 6.905 -1.165 5.456 1.00 98.06 89 SER A CA 1
ATOM 596 C C . SER A 1 89 ? 6.697 -0.274 6.672 1.00 98.06 89 SER A C 1
ATOM 598 O O . SER A 1 89 ? 6.204 -0.712 7.700 1.00 98.06 89 SER A O 1
ATOM 600 N N . ASN A 1 90 ? 7.051 1.010 6.582 1.00 98.31 90 ASN A N 1
ATOM 601 C CA . ASN A 1 90 ? 6.646 1.961 7.623 1.00 98.31 90 ASN A CA 1
ATOM 602 C C . ASN A 1 90 ? 5.151 2.284 7.505 1.00 98.31 90 ASN A C 1
ATOM 604 O O . ASN A 1 90 ? 4.439 2.261 8.508 1.00 98.31 90 ASN A O 1
ATOM 608 N N . GLY A 1 91 ? 4.678 2.554 6.287 1.00 97.94 91 GLY A N 1
ATOM 609 C CA . GLY A 1 91 ? 3.269 2.773 5.972 1.00 97.94 91 GLY A CA 1
ATOM 610 C C . GLY A 1 91 ? 2.777 1.817 4.890 1.00 97.94 91 GLY A C 1
ATOM 611 O O . GLY A 1 91 ? 3.460 1.616 3.881 1.00 97.94 91 GLY A O 1
ATOM 612 N N . ASN A 1 92 ? 1.595 1.238 5.075 1.00 98.44 92 ASN A N 1
ATOM 613 C CA . ASN A 1 92 ? 0.973 0.365 4.087 1.00 98.44 92 ASN A CA 1
ATOM 614 C C . ASN A 1 92 ? -0.503 0.712 3.850 1.00 98.44 92 ASN A C 1
ATOM 616 O O . ASN A 1 92 ? -1.249 0.998 4.785 1.00 98.44 92 ASN A O 1
ATOM 620 N N . THR A 1 93 ? -0.928 0.663 2.589 1.00 98.62 93 THR A N 1
ATOM 621 C CA . THR A 1 93 ? -2.336 0.755 2.185 1.00 98.62 93 THR A CA 1
ATOM 622 C C . THR A 1 93 ? -2.733 -0.504 1.417 1.00 98.62 93 THR A C 1
ATOM 624 O O . THR A 1 93 ? -2.250 -0.740 0.312 1.00 98.62 93 THR A O 1
ATOM 627 N N . GLY A 1 94 ? -3.640 -1.308 1.968 1.00 95.94 94 GLY A N 1
ATOM 628 C CA . GLY A 1 94 ? -4.145 -2.534 1.348 1.00 95.94 94 GLY A CA 1
ATOM 629 C C . GLY A 1 94 ? -3.194 -3.729 1.461 1.00 95.94 94 GLY A C 1
ATOM 630 O O . GLY A 1 94 ? -2.424 -3.846 2.401 1.00 95.94 94 GLY A O 1
ATOM 631 N N . GLY A 1 95 ? -3.261 -4.647 0.500 1.00 96.06 95 GLY A N 1
ATOM 632 C CA . GLY A 1 95 ? -2.411 -5.842 0.473 1.00 96.06 95 GLY A CA 1
ATOM 633 C C . GLY A 1 95 ? -2.948 -7.025 1.284 1.00 96.06 95 GLY A C 1
ATOM 634 O O . GLY A 1 95 ? -3.978 -6.936 1.959 1.00 96.06 95 GLY A O 1
ATOM 635 N N . VAL A 1 96 ? -2.276 -8.169 1.146 1.00 98.50 96 VAL A N 1
ATOM 636 C CA . VAL A 1 96 ? -2.723 -9.436 1.745 1.00 98.50 96 VAL A CA 1
ATOM 637 C C . VAL A 1 96 ? -2.140 -9.619 3.142 1.00 98.50 96 VAL A C 1
ATOM 639 O O . VAL A 1 96 ? -2.902 -9.716 4.095 1.00 98.50 96 VAL A O 1
ATOM 642 N N . ASN A 1 97 ? -0.815 -9.623 3.275 1.00 98.56 97 ASN A N 1
ATOM 643 C CA . ASN A 1 97 ? -0.104 -9.717 4.545 1.00 98.56 97 ASN A CA 1
ATOM 644 C C . ASN A 1 97 ? 0.805 -8.499 4.698 1.00 98.56 97 ASN A C 1
ATOM 646 O O . ASN A 1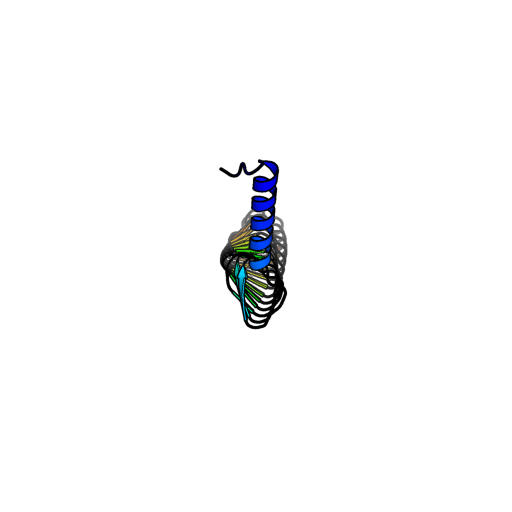 97 ? 1.753 -8.329 3.927 1.00 98.56 97 ASN A O 1
ATOM 650 N N . ALA A 1 98 ? 0.532 -7.670 5.698 1.00 98.31 98 ALA A N 1
ATOM 651 C CA . ALA A 1 98 ? 1.286 -6.455 5.958 1.00 98.31 98 ALA A CA 1
ATOM 652 C C . ALA A 1 98 ? 1.838 -6.438 7.383 1.00 98.31 98 ALA A C 1
ATOM 654 O O . ALA A 1 98 ? 1.096 -6.595 8.352 1.00 98.31 98 ALA A O 1
ATOM 655 N N . LEU A 1 99 ? 3.138 -6.184 7.497 1.00 98.62 99 LEU A N 1
ATOM 656 C CA . LEU A 1 99 ? 3.797 -5.793 8.734 1.00 98.62 99 LEU A CA 1
ATOM 657 C C . LEU A 1 99 ? 4.233 -4.337 8.595 1.00 98.62 99 LEU A C 1
ATOM 659 O O . LEU A 1 99 ? 5.039 -4.016 7.719 1.00 98.62 99 LEU A O 1
ATOM 663 N N . SER A 1 100 ? 3.680 -3.447 9.420 1.00 97.94 100 SER A N 1
ATOM 664 C CA . SER A 1 100 ? 3.986 -2.020 9.295 1.00 97.94 100 SER A CA 1
ATOM 665 C C . SER A 1 100 ? 3.832 -1.208 10.571 1.00 97.94 100 SER A C 1
ATOM 667 O O . SER A 1 100 ? 3.218 -1.658 11.525 1.00 97.94 100 SER A O 1
ATOM 669 N N . ASN A 1 101 ? 4.356 0.018 10.612 1.00 98.31 101 ASN A N 1
ATOM 670 C CA . ASN A 1 101 ? 4.039 0.915 11.728 1.00 98.31 101 ASN A CA 1
ATOM 671 C C . ASN A 1 101 ? 2.595 1.424 11.621 1.00 98.31 101 ASN A C 1
ATOM 673 O O . ASN A 1 101 ? 1.875 1.431 12.619 1.00 98.31 101 ASN A O 1
ATOM 677 N N . GLY A 1 102 ? 2.171 1.814 10.417 1.00 97.94 102 GLY A N 1
ATOM 678 C CA . GLY A 1 102 ? 0.813 2.261 10.122 1.00 97.94 102 GLY A CA 1
ATOM 679 C C . GLY A 1 102 ? 0.215 1.520 8.932 1.00 97.94 102 GLY A C 1
ATOM 680 O O . GLY A 1 102 ? 0.813 1.498 7.856 1.00 97.94 102 GLY A O 1
ATOM 681 N N . ASN A 1 103 ? -0.986 0.973 9.104 1.00 98.56 103 ASN A N 1
ATOM 682 C CA . ASN A 1 103 ? -1.694 0.248 8.058 1.00 98.56 103 ASN A CA 1
ATOM 683 C C . ASN A 1 103 ? -3.103 0.809 7.809 1.00 98.56 103 ASN A C 1
ATOM 685 O O . ASN A 1 103 ? -3.830 1.141 8.743 1.00 98.56 103 ASN A O 1
ATOM 689 N N . THR A 1 104 ? -3.501 0.893 6.541 1.00 98.69 104 THR A N 1
ATOM 690 C CA . THR A 1 104 ? -4.873 1.216 6.122 1.00 98.69 104 THR A CA 1
ATOM 691 C C . THR A 1 104 ? -5.424 0.095 5.244 1.00 98.69 104 THR A C 1
ATOM 693 O O . THR A 1 104 ? -4.943 -0.124 4.135 1.00 98.69 104 THR A O 1
ATOM 696 N N . GLY A 1 105 ? -6.461 -0.603 5.703 1.00 96.12 105 GLY A N 1
ATOM 697 C CA . GLY A 1 105 ? -7.118 -1.686 4.969 1.00 96.12 105 GLY A CA 1
ATOM 698 C C . GLY A 1 105 ? -6.301 -2.981 4.900 1.00 96.12 105 GLY A C 1
ATOM 699 O O . GLY A 1 105 ? -5.474 -3.264 5.755 1.00 96.12 105 GLY A O 1
ATOM 700 N N . GLY A 1 106 ? -6.540 -3.792 3.872 1.00 96.38 106 GLY A N 1
ATOM 701 C CA . GLY A 1 106 ? -5.846 -5.071 3.684 1.00 96.38 106 GLY A CA 1
ATOM 702 C C . GLY A 1 106 ? -6.503 -6.254 4.398 1.00 96.38 106 GLY A C 1
ATOM 703 O O . GLY A 1 106 ? -7.517 -6.112 5.089 1.00 96.38 106 GLY A O 1
ATOM 704 N N . VAL A 1 107 ? -5.956 -7.446 4.156 1.00 98.56 107 VAL A N 1
ATOM 705 C CA . VAL A 1 107 ? -6.531 -8.704 4.655 1.00 98.56 107 VAL A CA 1
ATOM 706 C C . VAL A 1 107 ? -5.990 -9.045 6.040 1.00 98.56 107 VAL A C 1
ATOM 708 O O . VAL A 1 107 ? -6.775 -9.151 6.973 1.00 98.56 107 VAL A O 1
ATOM 711 N N . ASN A 1 108 ? -4.673 -9.172 6.189 1.00 98.56 108 ASN A N 1
ATOM 712 C CA . ASN A 1 108 ? -4.000 -9.444 7.454 1.00 98.56 108 ASN A CA 1
ATOM 713 C C . ASN A 1 108 ? -2.968 -8.349 7.725 1.00 98.56 108 ASN A C 1
ATOM 715 O O . ASN A 1 108 ? -2.007 -8.192 6.968 1.00 98.56 108 ASN A O 1
ATOM 719 N N . ALA A 1 109 ? -3.151 -7.617 8.818 1.00 98.25 109 ALA A N 1
ATOM 720 C CA . ALA A 1 109 ? -2.273 -6.528 9.210 1.00 98.25 109 ALA A CA 1
ATOM 721 C C . ALA A 1 109 ? -1.738 -6.732 10.627 1.00 98.25 109 ALA A C 1
ATOM 723 O O . ALA A 1 109 ? -2.505 -6.915 11.571 1.00 98.25 109 ALA A O 1
ATOM 724 N N . LEU A 1 110 ? -0.420 -6.634 10.772 1.00 98.56 110 LEU A N 1
ATOM 725 C CA . LEU A 1 110 ? 0.259 -6.455 12.049 1.00 98.56 110 LEU A CA 1
ATOM 726 C C . LEU A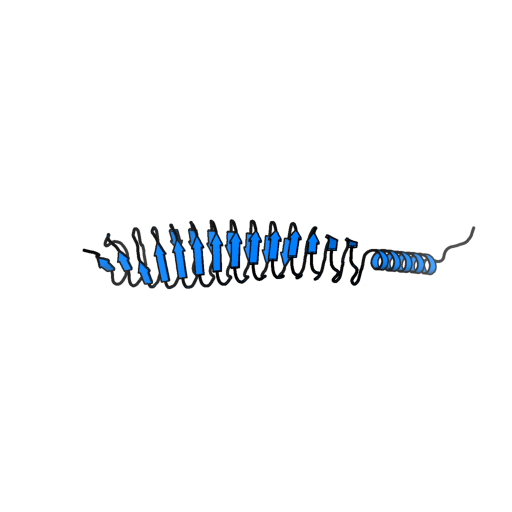 1 110 ? 0.859 -5.051 12.069 1.00 98.56 110 LEU A C 1
ATOM 728 O O . LEU A 1 110 ? 1.698 -4.725 11.225 1.00 98.56 110 LEU A O 1
ATOM 732 N N . SER A 1 111 ? 0.407 -4.201 12.994 1.00 97.88 111 SER A N 1
ATOM 733 C CA . SER A 1 111 ? 0.877 -2.815 13.034 1.00 97.88 111 SER A CA 1
ATOM 734 C C . SER A 1 111 ? 0.809 -2.131 14.389 1.00 97.88 111 SER A C 1
ATOM 736 O O . SER A 1 111 ? 0.189 -2.631 15.315 1.00 97.88 111 SER A O 1
ATOM 738 N N . ASN A 1 112 ? 1.429 -0.957 14.528 1.00 98.12 112 ASN A N 1
ATOM 739 C CA . ASN A 1 112 ? 1.202 -0.135 15.719 1.00 98.12 112 ASN A CA 1
ATOM 740 C C . ASN A 1 112 ? -0.168 0.552 15.641 1.00 98.12 112 ASN A C 1
ATOM 742 O O . ASN A 1 112 ? -0.906 0.553 16.625 1.00 98.12 112 ASN A O 1
ATOM 746 N N . GLY A 1 113 ? -0.515 1.096 14.473 1.00 97.88 113 GLY A N 1
ATOM 747 C CA . GLY A 1 113 ? -1.811 1.709 14.196 1.00 97.88 113 GLY A CA 1
ATOM 748 C C . GLY A 1 113 ? -2.445 1.137 12.934 1.00 97.88 113 GLY A C 1
ATOM 749 O O . GLY A 1 113 ? -1.809 1.116 11.880 1.00 97.88 113 GLY A O 1
ATOM 750 N N . ASN A 1 114 ? -3.708 0.730 13.028 1.00 98.44 114 ASN A N 1
ATOM 751 C CA . ASN A 1 114 ? -4.459 0.187 11.905 1.00 98.44 114 ASN A CA 1
ATOM 752 C C . ASN A 1 114 ? -5.781 0.936 11.682 1.00 98.44 114 ASN A C 1
ATOM 754 O O . ASN A 1 114 ? -6.481 1.273 12.632 1.00 98.44 114 ASN A O 1
ATOM 758 N N . THR A 1 115 ? -6.139 1.176 10.421 1.00 98.62 115 THR A N 1
ATOM 759 C CA . THR A 1 115 ? -7.455 1.697 10.022 1.00 98.62 115 THR A CA 1
ATOM 760 C C . THR A 1 115 ? -8.128 0.722 9.059 1.00 98.62 115 THR A C 1
ATOM 762 O O . THR A 1 115 ? -7.692 0.568 7.920 1.00 98.62 115 THR A O 1
ATOM 765 N N . GLY A 1 116 ? -9.219 0.086 9.483 1.00 95.81 116 GLY A N 1
ATOM 766 C CA . GLY A 1 116 ? -10.012 -0.836 8.668 1.00 95.81 116 GLY A CA 1
ATOM 767 C C . GLY A 1 116 ? -9.334 -2.183 8.391 1.00 95.81 116 GLY A C 1
ATOM 768 O O . GLY A 1 116 ? -8.455 -2.622 9.118 1.00 95.81 116 GLY A O 1
ATOM 769 N N . GLY A 1 117 ? -9.751 -2.861 7.322 1.00 96.62 117 GLY A N 1
ATOM 770 C CA . GLY A 1 117 ? -9.227 -4.184 6.960 1.00 96.62 117 GLY A CA 1
ATOM 771 C C . GLY A 1 117 ? -10.004 -5.348 7.578 1.00 96.62 117 GLY A C 1
ATOM 772 O O . GLY A 1 117 ? -11.006 -5.158 8.275 1.00 96.62 117 GLY A O 1
ATOM 773 N N . VAL A 1 118 ? -9.575 -6.566 7.245 1.00 98.50 118 VAL A N 1
ATOM 774 C CA . VAL A 1 118 ? -10.285 -7.795 7.632 1.00 98.50 118 VAL A CA 1
ATOM 775 C C . VAL A 1 118 ? -9.794 -8.316 8.978 1.00 98.50 118 VAL A C 1
ATOM 777 O O . VAL A 1 118 ? -10.596 -8.421 9.897 1.00 98.50 118 VAL A O 1
ATOM 780 N N . ASN A 1 119 ? -8.501 -8.604 9.111 1.00 98.44 119 ASN A N 1
ATOM 781 C CA . ASN A 1 119 ? -7.876 -9.071 10.344 1.00 98.44 119 ASN A CA 1
ATOM 782 C C . ASN A 1 119 ? -6.741 -8.123 10.730 1.00 98.44 119 ASN A C 1
ATOM 784 O O . ASN A 1 119 ? -5.757 -7.993 9.998 1.00 98.44 119 ASN A O 1
ATOM 788 N N . ALA A 1 120 ? -6.866 -7.491 11.890 1.00 98.06 120 ALA A N 1
ATOM 789 C CA . ALA A 1 120 ? -5.882 -6.556 12.405 1.00 98.06 120 ALA A CA 1
ATOM 790 C C . ALA A 1 120 ? -5.392 -6.981 13.789 1.00 98.06 120 ALA A C 1
ATOM 792 O O . ALA A 1 120 ? -6.188 -7.254 14.686 1.00 98.06 120 ALA A O 1
ATOM 793 N N . LEU A 1 121 ? -4.074 -6.985 13.961 1.00 98.38 121 LEU A N 1
ATOM 794 C CA . LEU A 1 121 ? -3.411 -7.010 15.256 1.00 98.38 121 LEU A CA 1
ATOM 795 C C . LEU A 1 121 ? -2.650 -5.696 15.414 1.00 98.38 121 LEU A C 1
ATOM 797 O O . LEU A 1 121 ? -1.707 -5.434 14.660 1.00 98.38 121 LEU A O 1
ATOM 801 N N . SER A 1 122 ? -3.065 -4.857 16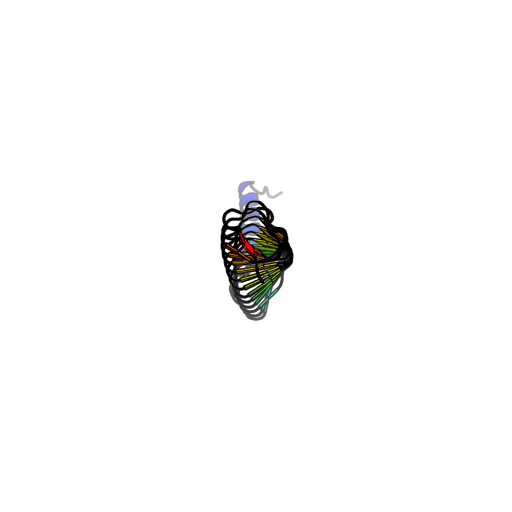.363 1.00 97.25 122 SER A N 1
ATOM 802 C CA . SER A 1 122 ? -2.417 -3.561 16.558 1.00 97.25 122 SER A CA 1
ATOM 803 C C . SER A 1 122 ? -2.532 -2.975 17.953 1.00 97.25 122 SER A C 1
ATOM 805 O O . SER A 1 122 ? -3.420 -3.324 18.718 1.00 97.25 122 SER A O 1
ATOM 807 N N . ASN A 1 123 ? -1.663 -2.021 18.295 1.00 97.19 123 ASN A N 1
ATOM 808 C CA . ASN A 1 123 ? -1.808 -1.288 19.558 1.00 97.19 123 ASN A CA 1
ATOM 809 C C . ASN A 1 123 ? -3.043 -0.383 19.544 1.00 97.19 123 ASN A C 1
ATOM 811 O O . ASN A 1 123 ? -3.759 -0.332 20.539 1.00 97.19 123 ASN A O 1
ATOM 815 N N . GLY A 1 124 ? -3.282 0.299 18.420 1.00 97.00 124 GLY A N 1
ATOM 816 C CA . GLY A 1 124 ? -4.483 1.087 18.169 1.00 97.00 124 GLY A CA 1
ATOM 817 C C . GLY A 1 124 ? -5.163 0.670 16.871 1.00 97.00 124 GLY A C 1
ATOM 818 O O . GLY A 1 124 ? -4.494 0.437 15.856 1.00 97.00 124 GLY A O 1
ATOM 819 N N . ASN A 1 125 ? -6.486 0.582 16.887 1.00 98.06 125 ASN A N 1
ATOM 820 C CA . ASN A 1 125 ? -7.277 0.226 15.721 1.00 98.06 125 ASN A CA 1
ATOM 821 C C . ASN A 1 125 ? -8.477 1.166 15.532 1.00 98.06 125 ASN A C 1
ATOM 823 O O . ASN A 1 125 ? -9.102 1.602 16.496 1.00 98.06 125 ASN A O 1
ATOM 827 N N . THR A 1 126 ? -8.810 1.454 14.277 1.00 98.31 126 THR A N 1
ATOM 828 C CA . THR A 1 126 ? -10.021 2.188 13.897 1.00 98.31 126 THR A CA 1
ATOM 829 C C . THR A 1 126 ? -10.802 1.365 12.877 1.00 98.31 126 THR A C 1
ATOM 831 O O . THR A 1 126 ? -10.419 1.285 11.710 1.00 98.31 126 THR A O 1
ATOM 834 N N . GLY A 1 127 ? -11.917 0.766 13.291 1.00 94.31 127 GLY A N 1
ATOM 835 C CA . GLY A 1 127 ? -12.814 -0.011 12.432 1.00 94.31 127 GLY A CA 1
ATOM 836 C C . GLY A 1 127 ? -12.260 -1.372 11.993 1.00 94.31 127 GLY A C 1
ATOM 837 O O . GLY A 1 127 ? -11.326 -1.906 12.572 1.00 94.31 127 GLY A O 1
ATOM 838 N N . GLY A 1 128 ? -12.843 -1.956 10.947 1.00 95.81 128 GLY A N 1
ATOM 839 C CA . GLY A 1 128 ? -12.453 -3.280 10.446 1.00 95.81 128 GLY A CA 1
ATOM 840 C C . GLY A 1 128 ? -13.327 -4.420 10.968 1.00 95.81 128 GLY A C 1
ATOM 841 O O . GLY A 1 128 ? -14.251 -4.215 11.759 1.00 95.81 128 GLY A O 1
ATOM 842 N N . VAL A 1 129 ? -13.082 -5.624 10.450 1.00 98.38 129 VAL A N 1
ATOM 843 C CA . VAL A 1 129 ? -13.944 -6.786 10.715 1.00 98.38 129 VAL A CA 1
ATOM 844 C C . VAL A 1 129 ? -13.528 -7.500 11.996 1.00 98.38 129 VAL A C 1
ATOM 846 O O . VAL A 1 129 ? -14.336 -7.600 12.911 1.00 98.38 129 VAL A O 1
ATOM 849 N N . ASN A 1 130 ? -12.282 -7.957 12.079 1.00 98.25 130 ASN A N 1
ATOM 850 C CA . ASN A 1 130 ? -11.715 -8.621 13.246 1.00 98.25 130 ASN A CA 1
ATOM 851 C C . ASN A 1 130 ? -10.500 -7.827 13.726 1.00 98.25 130 ASN A C 1
ATOM 853 O O . ASN A 1 130 ? -9.517 -7.690 12.995 1.00 98.25 130 ASN A O 1
ATOM 857 N N . ALA A 1 131 ? -10.558 -7.324 14.954 1.00 97.31 131 ALA A N 1
ATOM 858 C CA . ALA A 1 131 ? -9.492 -6.533 15.547 1.00 97.31 131 ALA A CA 1
ATOM 859 C C . ALA A 1 131 ? -9.063 -7.124 16.889 1.00 97.31 131 ALA A C 1
ATOM 861 O O . ALA A 1 131 ? -9.892 -7.348 17.769 1.00 97.31 131 ALA A O 1
ATOM 862 N N . LEU A 1 132 ? -7.758 -7.330 17.049 1.00 97.75 132 LEU A N 1
ATOM 863 C CA . LEU A 1 132 ? -7.112 -7.569 18.332 1.00 97.75 132 LEU A CA 1
ATOM 864 C C . LEU A 1 132 ? -6.291 -6.328 18.689 1.00 97.75 132 LEU A C 1
ATOM 866 O O . LEU A 1 132 ? -5.303 -6.038 18.009 1.00 97.75 132 LEU A O 1
ATOM 870 N N . SER A 1 133 ? -6.716 -5.574 19.709 1.00 94.75 133 SER A N 1
ATOM 871 C CA . SER A 1 133 ? -6.090 -4.287 20.021 1.00 94.75 133 SER A CA 1
ATOM 872 C C . SER A 1 133 ? -6.119 -3.860 21.489 1.00 94.75 133 SER A C 1
ATOM 874 O O . SER A 1 133 ? -6.960 -4.298 22.261 1.00 94.75 133 SER A O 1
ATOM 876 N N . ASN A 1 134 ? -5.197 -2.979 21.886 1.00 91.62 134 ASN A N 1
ATOM 877 C CA . ASN A 1 134 ? -5.201 -2.353 23.216 1.00 91.62 134 ASN A CA 1
ATOM 878 C C . ASN A 1 134 ? -6.060 -1.082 23.277 1.00 91.62 134 ASN A C 1
ATOM 880 O O . ASN A 1 134 ? -6.264 -0.545 24.365 1.00 91.62 134 ASN A O 1
ATOM 884 N N . GLY A 1 135 ? -6.514 -0.590 22.126 1.00 92.12 135 GLY A N 1
ATOM 885 C CA . GLY A 1 135 ? -7.470 0.497 22.020 1.00 92.12 135 GLY A CA 1
ATOM 886 C C . GLY A 1 135 ? -8.123 0.471 20.649 1.00 92.12 135 GLY A C 1
ATOM 887 O O . GLY A 1 135 ? -7.434 0.478 19.628 1.00 92.12 135 GLY A O 1
ATOM 888 N N . ASN A 1 136 ? -9.450 0.441 20.611 1.00 96.62 136 ASN A N 1
ATOM 889 C CA . ASN A 1 136 ? -10.177 0.332 19.355 1.00 96.62 136 ASN A CA 1
ATOM 890 C C . ASN A 1 136 ? -11.333 1.327 19.268 1.00 96.62 136 ASN A C 1
ATOM 892 O O . ASN A 1 136 ? -12.112 1.472 20.203 1.00 96.62 136 ASN A O 1
ATOM 896 N N . THR A 1 137 ? -11.476 1.976 18.116 1.00 97.44 137 THR A N 1
ATOM 897 C CA . THR A 1 137 ? -12.651 2.786 17.781 1.00 97.44 137 THR A CA 1
ATOM 898 C C . THR A 1 137 ? -13.428 2.114 16.653 1.00 97.44 137 THR A C 1
ATOM 900 O O . THR A 1 137 ? -12.976 2.082 15.509 1.00 97.44 137 THR A O 1
ATOM 903 N N . GLY A 1 138 ? -14.616 1.598 16.952 1.00 94.44 138 GLY A N 1
ATOM 904 C CA . GLY A 1 138 ? -15.479 0.891 16.011 1.00 94.44 138 GLY A CA 1
ATOM 905 C C . GLY A 1 138 ? -15.057 -0.555 15.748 1.00 94.44 138 GLY A C 1
ATOM 906 O O . GLY A 1 138 ? -14.245 -1.137 16.457 1.00 94.44 138 GLY A O 1
ATOM 907 N N . GLY A 1 139 ? -15.601 -1.140 14.685 1.00 96.00 139 GLY A N 1
ATOM 908 C CA . GLY A 1 139 ? -15.282 -2.502 14.254 1.00 96.00 139 GLY A CA 1
ATOM 909 C C . GLY A 1 139 ? -16.311 -3.543 14.692 1.00 96.00 139 GLY A C 1
ATOM 910 O O . GLY A 1 139 ? -17.151 -3.299 15.559 1.00 96.00 139 GLY A O 1
ATOM 911 N N . VAL A 1 140 ? -16.285 -4.695 14.022 1.00 97.94 140 VAL A N 1
ATOM 912 C CA . VAL A 1 140 ? -17.338 -5.711 14.172 1.00 97.94 140 VAL A CA 1
ATOM 913 C C . VAL A 1 140 ? -17.024 -6.671 15.313 1.00 97.94 140 VAL A C 1
ATOM 915 O O . VAL A 1 140 ? -17.768 -6.708 16.285 1.00 97.94 140 VAL A O 1
ATOM 918 N N . ASN A 1 141 ? -15.925 -7.416 15.218 1.00 97.81 141 ASN A N 1
ATOM 919 C CA . ASN A 1 141 ? -15.469 -8.353 16.238 1.00 97.81 141 ASN A CA 1
ATOM 920 C C . ASN A 1 141 ? -14.172 -7.828 16.840 1.00 97.81 141 ASN A C 1
ATOM 922 O O . ASN A 1 141 ? -13.143 -7.756 16.165 1.00 97.81 141 ASN A O 1
ATOM 926 N N . VAL A 1 142 ? -14.229 -7.451 18.109 1.00 96.56 142 VAL A N 1
ATOM 927 C CA . VAL A 1 142 ? -13.138 -6.766 18.789 1.00 96.56 142 VAL A CA 1
ATOM 928 C C . VAL A 1 142 ? -12.736 -7.568 20.010 1.00 96.56 142 VAL A C 1
ATOM 930 O O . VAL A 1 142 ? -13.562 -7.871 20.867 1.00 96.56 142 VAL A O 1
ATOM 933 N N . LEU A 1 143 ? -11.453 -7.888 20.093 1.00 96.12 143 LEU A N 1
ATOM 934 C CA . LEU A 1 143 ? -10.830 -8.455 21.274 1.00 96.12 143 LEU A CA 1
ATOM 935 C C . LEU A 1 143 ? -9.793 -7.461 21.778 1.00 96.12 143 LEU A C 1
ATOM 937 O O . LEU A 1 143 ? -8.871 -7.106 21.046 1.00 96.12 143 LEU A O 1
ATOM 941 N N . GLY A 1 144 ? -9.938 -6.983 23.006 1.00 91.62 144 GLY A N 1
ATOM 942 C CA . GLY A 1 144 ? -9.081 -5.898 23.448 1.00 91.62 144 GLY A CA 1
ATOM 943 C C . GLY A 1 144 ? -9.607 -5.089 24.606 1.00 91.62 144 GLY A C 1
ATOM 944 O O . GLY A 1 144 ? -10.748 -5.247 25.024 1.00 91.62 144 GLY A O 1
ATOM 945 N N . ASN A 1 145 ? -8.779 -4.174 25.088 1.00 88.75 145 ASN A N 1
ATOM 946 C CA . ASN A 1 145 ? -9.181 -3.207 26.101 1.00 88.75 145 ASN A CA 1
ATOM 947 C C . ASN A 1 145 ? -9.386 -1.825 25.470 1.00 88.75 145 ASN A C 1
ATOM 949 O O . ASN A 1 145 ? -8.898 -1.570 24.374 1.00 88.75 145 ASN A O 1
ATOM 953 N N . GLY A 1 146 ? -10.085 -0.927 26.168 1.00 89.94 146 GLY A N 1
ATOM 954 C CA . GLY A 1 146 ? -10.209 0.472 25.747 1.00 89.94 146 GLY A CA 1
ATOM 955 C C . GLY A 1 146 ? -10.967 0.639 24.429 1.00 89.94 146 GLY A C 1
ATOM 956 O O . GLY A 1 146 ? -10.478 1.306 23.515 1.00 89.94 146 GLY A O 1
ATOM 957 N N . ASN A 1 147 ? -12.128 -0.005 24.308 1.00 91.81 147 ASN A N 1
ATOM 958 C CA . ASN A 1 147 ? -12.913 -0.005 23.076 1.00 91.81 147 ASN A CA 1
ATOM 959 C C . ASN A 1 147 ? -14.005 1.074 23.090 1.00 91.81 147 ASN A C 1
ATOM 961 O O . ASN A 1 147 ? -14.534 1.448 24.140 1.00 91.81 147 ASN A O 1
ATOM 965 N N . THR A 1 148 ? -14.339 1.604 21.916 1.00 93.81 148 THR A N 1
ATOM 966 C CA . THR A 1 148 ? -15.429 2.567 21.742 1.00 93.81 148 THR A CA 1
ATOM 967 C C . THR A 1 148 ? -16.188 2.339 20.439 1.00 93.81 148 THR A C 1
ATOM 969 O O . THR A 1 148 ? -15.615 2.476 19.362 1.00 93.81 148 THR A O 1
ATOM 972 N N . GLY A 1 149 ? -17.490 2.064 20.515 1.00 92.25 149 GLY A N 1
ATOM 973 C CA . GLY A 1 149 ? -18.381 1.908 19.360 1.00 92.25 149 GLY A CA 1
ATOM 974 C C . GLY A 1 149 ? -18.267 0.583 18.589 1.00 92.25 149 GLY A C 1
ATOM 975 O O . GLY A 1 149 ? -18.622 0.548 17.410 1.00 92.25 149 GLY A O 1
ATOM 976 N N . GLY A 1 150 ? -17.743 -0.484 19.194 1.00 93.44 150 GLY A N 1
ATOM 977 C CA . GLY A 1 150 ? -17.682 -1.835 18.619 1.00 93.44 150 GLY A CA 1
ATOM 978 C C . GLY A 1 150 ? -18.999 -2.621 18.734 1.00 93.44 150 GLY A C 1
ATOM 979 O O . GLY A 1 150 ? -19.857 -2.294 19.552 1.00 93.44 150 GLY A O 1
ATOM 980 N N . VAL A 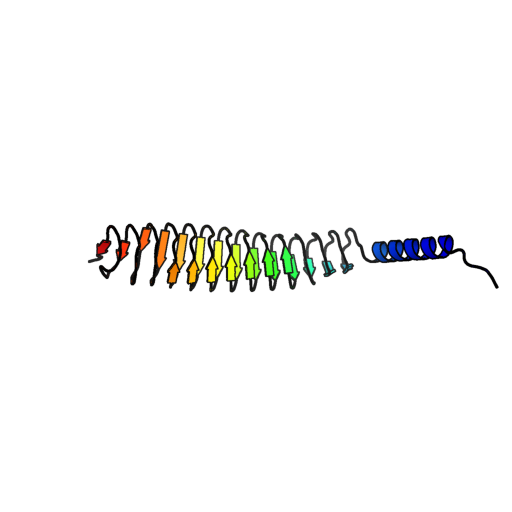1 151 ? -19.176 -3.666 17.910 1.00 95.44 151 VAL A N 1
ATOM 981 C CA . VAL A 1 151 ? -20.443 -4.439 17.835 1.00 95.44 151 VAL A CA 1
ATOM 982 C C . VAL A 1 151 ? -20.447 -5.741 18.635 1.00 95.44 151 VAL A C 1
ATOM 984 O O . VAL A 1 151 ? -21.470 -6.075 19.218 1.00 95.44 151 VAL A O 1
ATOM 987 N N . ASN A 1 152 ? -19.361 -6.507 18.604 1.00 95.31 152 ASN A N 1
ATOM 988 C CA . ASN A 1 152 ? -19.165 -7.715 19.398 1.00 95.31 152 ASN A CA 1
ATOM 989 C C . ASN A 1 152 ? -17.807 -7.571 20.072 1.00 95.31 152 ASN A C 1
ATOM 991 O O . ASN A 1 152 ? -16.769 -7.719 19.417 1.00 95.31 152 ASN A O 1
ATOM 995 N N . VAL A 1 153 ? -17.812 -7.232 21.357 1.00 93.81 153 VAL A N 1
ATOM 996 C CA . VAL A 1 153 ? -16.595 -6.820 22.059 1.00 93.81 153 VAL A CA 1
ATOM 997 C C . VAL A 1 153 ? -16.312 -7.758 23.220 1.00 93.81 153 VAL A C 1
ATOM 999 O O . VAL A 1 153 ? -17.160 -7.977 24.084 1.00 93.81 153 VAL A O 1
ATOM 1002 N N . LEU A 1 154 ? -15.091 -8.285 23.249 1.00 93.31 154 LEU A N 1
ATOM 1003 C CA . LEU A 1 154 ? -14.543 -9.028 24.373 1.00 93.31 154 LEU A CA 1
ATOM 1004 C C . LEU A 1 154 ? -13.368 -8.252 24.972 1.00 93.31 154 LEU A C 1
ATOM 1006 O O . LEU A 1 154 ? -12.334 -8.081 24.327 1.00 93.31 154 LEU A O 1
ATOM 1010 N N . GLY A 1 155 ? -13.524 -7.819 26.220 1.00 89.88 155 GLY A N 1
ATOM 1011 C CA . GLY A 1 155 ? -12.474 -7.178 27.011 1.00 89.88 155 GLY A CA 1
ATOM 1012 C C . GLY A 1 155 ? -12.993 -6.018 27.852 1.00 89.88 155 GLY A C 1
ATOM 1013 O O . GLY A 1 155 ? -14.198 -5.892 28.049 1.00 89.88 155 GLY A O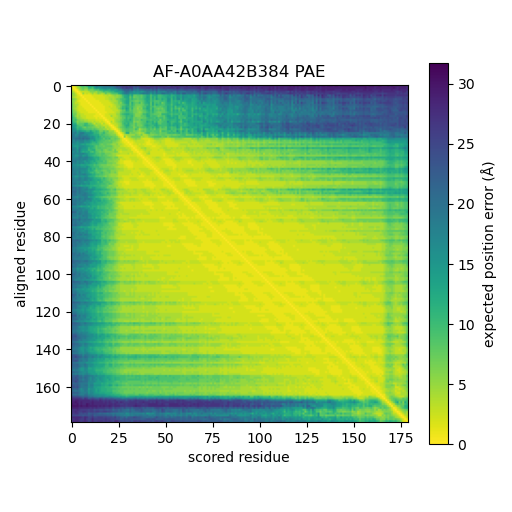 1
ATOM 1014 N N . ASN A 1 156 ? -12.098 -5.199 28.403 1.00 87.19 156 ASN A N 1
ATOM 1015 C CA . ASN A 1 156 ? -12.426 -4.265 29.484 1.00 87.19 156 ASN A CA 1
ATOM 1016 C C . ASN A 1 156 ? -12.252 -2.788 29.079 1.00 87.19 156 ASN A C 1
ATOM 1018 O O . ASN A 1 156 ? -11.466 -2.450 28.199 1.00 87.19 156 ASN A O 1
ATOM 1022 N N . GLY A 1 157 ? -12.937 -1.878 29.783 1.00 87.44 157 GLY A N 1
ATOM 1023 C CA . GLY A 1 157 ? -12.820 -0.431 29.536 1.00 87.44 157 GLY A CA 1
ATOM 1024 C C . GLY A 1 157 ? -13.552 0.031 28.273 1.00 87.44 157 GLY A C 1
ATOM 1025 O O . GLY A 1 157 ? -13.022 0.827 27.506 1.00 87.44 157 GLY A O 1
ATOM 1026 N N . ASN A 1 158 ? -14.750 -0.505 28.062 1.00 88.81 158 ASN A N 1
ATOM 1027 C CA . ASN A 1 158 ? -15.568 -0.324 26.867 1.00 88.81 158 ASN A CA 1
ATOM 1028 C C . ASN A 1 158 ? -16.520 0.871 27.014 1.00 88.81 158 ASN A C 1
ATOM 1030 O O . ASN A 1 158 ? -16.946 1.202 28.123 1.00 88.81 158 ASN A O 1
ATOM 1034 N N . THR A 1 159 ? -16.861 1.557 25.923 1.00 89.62 159 THR A N 1
ATOM 1035 C CA . THR A 1 159 ? -17.816 2.680 25.949 1.00 89.62 159 THR A CA 1
ATOM 1036 C C . THR A 1 159 ? -18.596 2.799 24.646 1.00 89.62 159 THR A C 1
ATOM 1038 O O . THR A 1 159 ? -18.032 3.010 23.582 1.00 89.62 159 THR A O 1
ATOM 1041 N N . GLY A 1 160 ? -19.923 2.744 24.729 1.00 89.44 160 GLY A N 1
ATOM 1042 C CA . GLY A 1 160 ? -20.794 2.833 23.556 1.00 89.44 160 GLY A CA 1
ATOM 1043 C C . GLY A 1 160 ? -20.760 1.582 22.675 1.00 89.44 160 GLY A C 1
ATOM 1044 O O . GLY A 1 160 ? -21.152 1.659 21.514 1.00 89.44 160 GLY A O 1
ATOM 1045 N N . ASP A 1 161 ? -20.297 0.453 23.214 1.00 91.38 161 ASP A N 1
ATOM 1046 C CA . ASP A 1 161 ? -20.235 -0.823 22.504 1.00 91.38 161 ASP A CA 1
ATOM 1047 C C . ASP A 1 161 ? -21.577 -1.577 22.577 1.00 91.38 161 ASP A C 1
ATOM 1049 O O . ASP A 1 161 ? -22.391 -1.382 23.485 1.00 91.38 161 ASP A O 1
ATOM 1053 N N . VAL A 1 162 ? -21.808 -2.477 21.627 1.00 92.12 162 VAL A N 1
ATOM 1054 C CA . VAL A 1 162 ? -22.922 -3.437 21.627 1.00 92.12 162 VAL A CA 1
ATOM 1055 C C . VAL A 1 162 ? -22.362 -4.831 21.941 1.00 92.12 162 VAL A C 1
ATOM 1057 O O . VAL A 1 162 ? -21.186 -5.082 21.696 1.00 92.12 162 VAL A O 1
ATOM 1060 N N . ASN A 1 163 ? -23.175 -5.712 22.537 1.00 92.06 163 ASN A N 1
ATOM 1061 C CA . ASN A 1 163 ? -22.839 -7.108 22.865 1.00 92.06 163 ASN A CA 1
ATOM 1062 C C . ASN A 1 163 ? -21.443 -7.262 23.485 1.00 92.06 163 ASN A C 1
ATOM 1064 O O . ASN A 1 163 ? -20.499 -7.765 22.866 1.00 92.06 163 ASN A O 1
ATOM 1068 N N . VAL A 1 164 ? -21.329 -6.816 24.731 1.00 91.06 164 VAL A N 1
ATOM 1069 C CA . VAL A 1 164 ? -20.060 -6.763 25.447 1.00 91.06 164 VAL A CA 1
ATOM 1070 C C . VAL A 1 164 ? -19.951 -7.937 26.408 1.00 91.06 164 VAL A C 1
ATOM 1072 O O . VAL A 1 164 ? -20.816 -8.141 27.261 1.00 91.06 164 VAL A O 1
ATOM 1075 N N . LEU A 1 165 ? -18.847 -8.669 26.317 1.00 90.50 165 LEU A N 1
ATOM 1076 C CA . LEU A 1 165 ? -18.419 -9.616 27.337 1.00 90.50 165 LEU A CA 1
ATOM 1077 C C . LEU A 1 165 ? -17.182 -9.045 28.037 1.00 90.50 165 LEU A C 1
ATOM 1079 O O . LEU A 1 165 ? -16.148 -8.824 27.407 1.00 90.50 165 LEU A O 1
ATOM 1083 N N . SER A 1 166 ? -17.305 -8.756 29.331 1.00 84.31 166 SER A N 1
ATOM 1084 C CA . SER A 1 166 ? -16.276 -8.038 30.095 1.00 84.31 166 SER A CA 1
ATOM 1085 C C . SER A 1 166 ? -16.342 -8.366 31.580 1.00 84.31 166 SER A C 1
ATOM 1087 O O . SER A 1 166 ? -17.424 -8.639 32.098 1.00 84.31 166 SER A O 1
ATOM 1089 N N . ASP A 1 167 ? -15.235 -8.195 32.295 1.00 76.69 167 ASP A N 1
ATOM 1090 C CA . ASP A 1 167 ? -15.197 -8.351 33.756 1.00 76.69 167 ASP A CA 1
ATOM 1091 C C . ASP A 1 167 ? -15.800 -7.134 34.480 1.00 76.69 167 ASP A C 1
ATOM 1093 O O . ASP A 1 167 ? -16.095 -7.190 35.673 1.00 76.69 167 ASP A O 1
ATOM 1097 N N . ASN A 1 168 ? -15.997 -6.013 33.771 1.00 67.75 168 ASN A N 1
ATOM 1098 C CA . ASN A 1 168 ? -16.437 -4.750 34.358 1.00 67.75 168 ASN A CA 1
ATOM 1099 C C . ASN A 1 168 ? -17.621 -4.134 33.588 1.00 67.75 168 ASN A C 1
ATOM 1101 O O . ASN A 1 168 ? -17.507 -3.819 32.407 1.00 67.75 168 ASN A O 1
ATOM 1105 N N . LYS A 1 169 ? -18.766 -3.936 34.260 1.00 60.84 169 LYS A N 1
ATOM 1106 C CA . LYS A 1 169 ? -20.068 -3.607 33.636 1.00 60.84 169 LYS A CA 1
ATOM 1107 C C . LYS A 1 169 ? -20.256 -2.133 33.245 1.00 60.84 169 LYS A C 1
ATOM 1109 O O . LYS A 1 169 ? -21.311 -1.559 33.514 1.00 60.84 169 LYS A O 1
ATOM 1114 N N . ASN A 1 170 ? -19.285 -1.511 32.585 1.00 61.00 170 ASN A N 1
ATOM 1115 C CA . ASN A 1 170 ? -19.432 -0.122 32.152 1.00 61.00 170 ASN A CA 1
ATOM 1116 C C . ASN A 1 170 ? -19.589 -0.037 30.629 1.00 61.00 170 ASN A C 1
ATOM 1118 O O . ASN A 1 170 ? -18.717 -0.474 29.890 1.00 61.00 170 ASN A O 1
ATOM 1122 N N . GLY A 1 171 ? -20.694 0.569 30.177 1.00 60.72 171 GLY A N 1
ATOM 1123 C CA . GLY A 1 171 ? -20.726 1.253 28.882 1.00 60.72 171 GLY A CA 1
ATOM 1124 C C . GLY A 1 171 ? -21.147 0.468 27.636 1.00 60.72 171 GLY A C 1
ATOM 1125 O O . GLY A 1 171 ? -20.673 0.826 26.563 1.00 60.72 171 GLY A O 1
ATOM 1126 N N . GLY A 1 172 ? -22.058 -0.511 27.707 1.00 67.31 172 GLY A N 1
ATOM 1127 C CA . GLY A 1 172 ? -22.563 -1.177 26.496 1.00 67.31 172 GLY A CA 1
ATOM 1128 C C . GLY A 1 172 ? -24.040 -1.576 26.516 1.00 67.31 172 GLY A C 1
ATOM 1129 O O . GLY A 1 172 ? -24.666 -1.667 27.574 1.00 67.31 172 GLY A O 1
ATOM 1130 N N . VAL A 1 173 ? -24.601 -1.823 25.330 1.00 64.44 173 VAL A N 1
ATOM 1131 C CA . VAL A 1 173 ? -25.946 -2.394 25.156 1.00 64.44 173 VAL A CA 1
ATOM 1132 C C . VAL A 1 173 ? -25.798 -3.917 25.135 1.00 64.44 173 VAL A C 1
ATOM 1134 O O . VAL A 1 173 ? -25.249 -4.468 24.187 1.00 64.44 173 VAL A O 1
ATOM 1137 N N . HIS A 1 174 ? -26.271 -4.576 26.199 1.00 75.38 174 HIS A N 1
ATOM 1138 C CA . HIS A 1 174 ? -26.088 -6.007 26.515 1.00 75.38 174 HIS A CA 1
ATOM 1139 C C . HIS A 1 174 ? -24.677 -6.365 2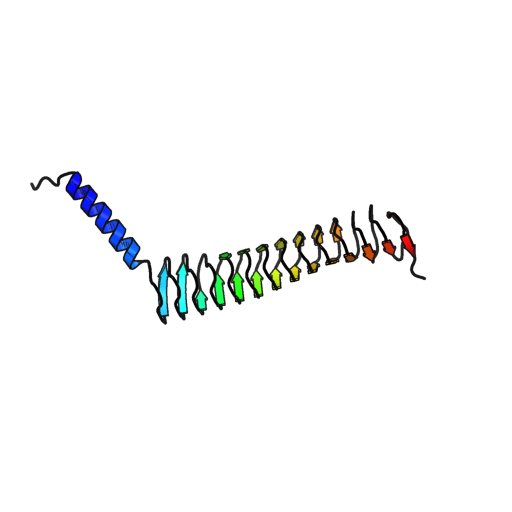7.002 1.00 75.38 174 HIS A C 1
ATOM 1141 O O . HIS A 1 174 ? -23.838 -6.842 26.241 1.00 75.38 174 HIS A O 1
ATOM 1147 N N . VAL A 1 175 ? -24.439 -6.159 28.301 1.00 77.88 175 VAL A N 1
ATOM 1148 C CA . VAL A 1 175 ? -23.177 -6.512 28.964 1.00 77.88 175 VAL A CA 1
ATOM 1149 C C . VAL A 1 175 ? -23.346 -7.789 29.785 1.00 77.88 175 VAL A C 1
ATOM 1151 O O . VAL A 1 175 ? -24.186 -7.844 30.687 1.00 77.88 175 VAL A O 1
ATOM 1154 N N . LEU A 1 176 ? -22.526 -8.798 29.499 1.00 77.69 176 LEU A N 1
ATOM 1155 C CA . LEU A 1 176 ? -22.413 -10.029 30.280 1.00 77.69 176 LEU A CA 1
ATOM 1156 C C . LEU A 1 176 ? -21.108 -10.001 31.086 1.00 77.69 176 LEU A C 1
ATOM 1158 O O . LEU A 1 176 ? -20.061 -9.618 30.567 1.00 77.69 176 LEU A O 1
ATOM 1162 N N . GLY A 1 177 ? -21.189 -10.379 32.364 1.00 72.06 177 GLY A N 1
ATOM 1163 C CA . GLY A 1 177 ? -20.029 -10.503 33.249 1.00 72.06 177 GLY A CA 1
ATOM 1164 C C . GLY A 1 177 ? -19.439 -11.907 33.192 1.00 72.06 177 GLY A C 1
ATOM 1165 O O . GLY A 1 177 ? -20.204 -12.875 33.186 1.00 72.06 177 GLY A O 1
ATOM 1166 N N . LEU A 1 178 ? -18.111 -12.020 33.172 1.00 69.50 178 LEU A N 1
ATOM 1167 C CA . LEU A 1 178 ? -17.430 -13.287 33.446 1.00 69.50 178 LEU A CA 1
ATOM 1168 C C . LEU A 1 178 ? -17.471 -13.583 34.967 1.00 69.50 178 LEU A C 1
ATOM 1170 O O . LEU A 1 178 ? -17.516 -12.633 35.755 1.00 69.50 178 LEU A O 1
ATOM 1174 N N . PRO A 1 179 ? -17.568 -14.864 35.377 1.00 62.06 179 PRO A N 1
ATOM 1175 C CA . PRO A 1 179 ? -17.604 -15.266 36.786 1.00 62.06 179 PRO A CA 1
ATOM 1176 C C . PRO A 1 179 ? -16.290 -15.008 37.533 1.00 62.06 179 PRO A C 1
ATOM 1178 O O . PRO A 1 179 ? -15.221 -15.011 36.882 1.00 62.06 179 PRO A O 1
#

=== Feature glossary ===
The record interleaves many kinds of information about one protein. Here is each kind framed as the question it answers.

Q: Are the domains correctly placed relative to each other?
A: Predicted aligned error is AlphaFold's pairwise confidence. Unlike pLDDT (per-residue), PAE is per-residue-pair and captures whether two parts of the structure are correctly placed relative to each other. Units are ångströms of expected positional error.

Q: Which residues are in helices, strands, or loops?
A: Eight-state secondary structure (DSSP): H is the canonical α-helix, G the tighter 3₁₀-helix, I the wider π-helix; E/B are β-structure, T and S are turns and bends, and '-' is everything else. DSSP derives these from the pattern of main-chain N–H···O=C hydrogen bonds, not from the sequence.

Q: What if only a Cα trace is available?
A: P-SEA three-state annotation labels each residue as helix, strand, or coil based purely on the geometry of the Cα trace. It serves as a fallback when the full backbone (and thus DSSP) is unavailable.

Q: What are the backbone torsion angles?
A: φ (phi) and ψ (psi) are the two rotatable backbone dihedrals per residue: φ is the C(i-1)–N–Cα–C torsion, ψ is the N–Cα–C–N(i+1) torsion, both in degrees on (−180°, 180°]. α-helical residues cluster near (−60°, −45°); β-strand residues near (−120°, +130°). A Ramachandran plot is simply a scatter of (φ, ψ) for every residue.

Q: What known structures does this most resemble?
A: Structural nearest neighbors (via Foldseek easy-search vs the PDB). Reported per hit: target PDB id, E-value, and alignment TM-score. A TM-score above ~0.5 is the conventional threshold for 'same fold'.

Q: What family and function is it annotated with?
A: Database cross-references. InterPro integrates a dozen domain/family signature databases into unified entries with residue-range hits. GO terms a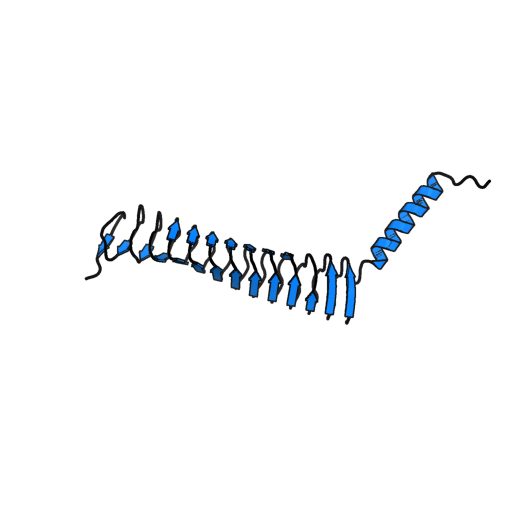ttach function/process/location labels with evidence codes. CATH codes position the fold in a four-level structural taxonomy. Organism is the NCBI-taxonomy species name.

Q: Which residues are buried vs exposed?
A: Solvent accessibility: the surface area of each residue that a 1.4 Å water probe can touch, in Å². When only backbone atoms are present the absolute values are lower than full-atom SASA (side chains contribute most of the area) and are flagged as backbone-only.

Q: What do the diagnostic plots show?
A: Three diagnostic plots accompany the record. The Cα contact map visualizes the tertiary structure as a 2D adjacency matrix (8 Å cutoff, sequence-local contacts suppressed). The Ramachandran plot shows the distribution of backbone (φ, ψ) torsions, with points in the α and β basins reflecting secondary structure content. The PAE plot shows AlphaFold's inter-residue confidence as a color matrix.

Q: What is the amino-acid chain?
A: The amino-acid sequence is the protein's primary structure: the linear order of residues from the N-terminus to the C-terminus, written in one-letter code. Everything else here — the 3D coordinates, the secondary structure, the domain annotations — is ultimately a consequence of this string.

Q: What do the rendered images show?
A: The six renders are orthographic views along the three Cartesian axes in both directions. Representation (cartoon, sticks, or surface) and color scheme (sequence-rainbow or by-chain) vary across proteins so the training set covers all the common visualization conventions.

Q: Where is each backbone atom in 3D?
A: The mmCIF table is the protein's shape written out atom by atom. For each backbone N, Cα, C, and carbonyl O, it records an (x, y, z) coordinate triple in Å plus the residue type, chain letter, and residue number.

Q: How mobile is each atom in the crystal?
A: For experimental (PDB) structures, the B-factor (temperature factor) quantifies the positional spread of each atom in the crystal — a combination of thermal vibration and static disorder — in units of Å². High B-factors mark flexible loops or poorly resolved regions; low B-factors mark the rigid, well-ordered core.

Q: How big and how compact is the whole molecule?
A: Three whole-structure scalars: the radius of gyration (RMS distance of Cα from centroid, in Å), the count of Cα–Cα contacts (pairs closer than 8 Å and separated by more than four residues in sequence — i.e. tertiary, not local, contacts), and the bounding-box dimensions. Together they distinguish compact globular folds from extended fibres or disordered chains.

Q: What does the local fold look like, residue by residue?
A: A 3Di character summarizes, for each residue, the relative orientation of the Cα frame of its nearest spatial neighbor. Because it encodes fold topology rather than chemistry, 3Di alignments detect remote structural similarity that sequence alignment misses.

Q: How confident is the AlphaFold model at each residue?
A: For AlphaFold models, the B-factor field carries pLDDT — the model's own estimate of local accuracy on a 0–100 scale. Regions with pLDDT<50 should be treated as essentially unmodeled; they often correspond to intrinsically disordered segments.